Protein AF-A0A150LHR5-F1 (afdb_monomer)

Secondary structure (DSSP, 8-state):
---HHHHHHHHHHHHHHHHHHHHHHS-----TTT-------GGG---HHHHHHHHHHHHHHHHHHHHHHHHHHHHHHHHHHHHHHHHSTT--HHHHHHHHHHHHHHHTT--HHHHHHHHHHHHHHHHS-HHHHHHHHHHHGGGS-HHHHHHHHHHHSS--SHHHHHHHHHHHHHHHHHHHHHHHHHTHHHHHHHHHHHHHHHHHHHHHH--

Sequence (211 aa):
MVPAEYVFAAIPLNCLNALLLASILNPVEVSKEEDIVYVPPKEEKKDFFSTISNSMLVGINMVIVILAMVIGYVAITSCLNGILGFFVHGLTIQKIFGIIFSPFAFLLGLGTHDAMYVASLMGIKISTNEFVAMMDLKNHLKDMSPHTIAVTVTFLTSFANFSTVGMIYGTYNSIFGENSSSIIGKNVWKLLVSGMAVSLLSAMIVGLFVW

Structure (mmCIF, N/CA/C/O backbone):
data_AF-A0A150LHR5-F1
#
_entry.id   AF-A0A150LHR5-F1
#
loop_
_atom_site.group_PDB
_atom_site.id
_atom_site.type_symbol
_atom_site.label_atom_id
_atom_site.label_alt_id
_atom_site.label_comp_id
_atom_site.label_asym_id
_atom_site.label_entity_id
_atom_site.label_seq_id
_atom_site.pdbx_PDB_ins_code
_atom_site.Cartn_x
_atom_site.Cartn_y
_atom_site.Cartn_z
_atom_site.occupancy
_atom_site.B_iso_or_equiv
_atom_site.auth_seq_id
_atom_site.auth_comp_id
_atom_site.auth_asym_id
_atom_site.auth_atom_id
_atom_site.pdbx_PDB_model_num
ATOM 1 N N . MET A 1 1 ? 0.419 14.345 -14.058 1.00 73.38 1 MET A N 1
ATOM 2 C CA . MET A 1 1 ? -0.081 13.837 -12.761 1.00 73.38 1 MET A CA 1
ATOM 3 C C . MET A 1 1 ? -0.580 12.426 -13.014 1.00 73.38 1 MET A C 1
ATOM 5 O O . MET A 1 1 ? -0.846 12.136 -14.175 1.00 73.38 1 MET A O 1
ATOM 9 N N . VAL A 1 2 ? -0.646 11.556 -12.004 1.00 89.19 2 VAL A N 1
ATOM 10 C CA . VAL A 1 2 ? -1.319 10.259 -12.195 1.00 89.19 2 VAL A CA 1
ATOM 11 C C . VAL A 1 2 ? -2.811 10.500 -12.485 1.00 89.19 2 VAL A C 1
ATOM 13 O O . VAL A 1 2 ? -3.342 11.492 -11.973 1.00 89.19 2 VAL A O 1
ATOM 16 N N . PRO A 1 3 ? -3.468 9.676 -13.320 1.00 92.81 3 PRO A N 1
ATOM 17 C CA . PRO A 1 3 ? -4.896 9.817 -13.608 1.00 92.81 3 PRO A CA 1
ATOM 18 C C . PRO A 1 3 ? -5.727 9.768 -12.324 1.00 92.81 3 PRO A C 1
ATOM 20 O O . PRO A 1 3 ? -5.598 8.838 -11.523 1.00 92.81 3 PRO A O 1
ATOM 23 N N . ALA A 1 4 ? -6.546 10.795 -12.104 1.00 94.31 4 ALA A N 1
ATOM 24 C CA . ALA A 1 4 ? -7.304 10.947 -10.866 1.00 94.31 4 ALA A CA 1
ATOM 25 C C . ALA A 1 4 ? -8.447 9.929 -10.773 1.00 94.31 4 ALA A C 1
ATOM 27 O O . ALA A 1 4 ? -8.834 9.533 -9.679 1.00 94.31 4 ALA A O 1
ATOM 28 N N . GLU A 1 5 ? -8.958 9.468 -11.909 1.00 94.88 5 GLU A N 1
ATOM 29 C CA . GLU A 1 5 ? -10.081 8.540 -12.019 1.00 94.88 5 GLU A CA 1
ATOM 30 C C . GLU A 1 5 ? -9.769 7.222 -11.298 1.00 94.88 5 GLU A C 1
ATOM 32 O O . GLU A 1 5 ? -10.586 6.727 -10.524 1.00 94.88 5 GLU A O 1
ATOM 37 N N . TYR A 1 6 ? -8.549 6.701 -11.465 1.00 95.88 6 TYR A N 1
ATOM 38 C CA . TYR A 1 6 ? -8.100 5.478 -10.792 1.00 95.88 6 TYR A CA 1
ATOM 39 C C . TYR A 1 6 ? -7.846 5.680 -9.298 1.00 95.88 6 TYR A C 1
ATOM 41 O O . TYR A 1 6 ? -8.055 4.753 -8.516 1.00 95.88 6 TYR A O 1
ATOM 49 N N . VAL A 1 7 ? -7.447 6.889 -8.888 1.00 95.00 7 VAL A N 1
ATOM 50 C CA . VAL A 1 7 ? -7.326 7.258 -7.470 1.00 95.00 7 VAL A CA 1
ATOM 51 C C . VAL A 1 7 ? -8.712 7.279 -6.823 1.00 95.00 7 VAL A C 1
ATOM 53 O O . VAL A 1 7 ? -8.920 6.658 -5.783 1.00 95.00 7 VAL A O 1
ATOM 56 N N . PHE A 1 8 ? -9.684 7.933 -7.463 1.00 95.44 8 PHE A N 1
ATOM 57 C CA . PHE A 1 8 ? -11.064 7.997 -6.980 1.00 95.44 8 PHE A CA 1
ATOM 58 C C . PHE A 1 8 ? -11.739 6.626 -6.947 1.00 95.44 8 PHE A C 1
ATOM 60 O O . PHE A 1 8 ? -12.455 6.341 -5.990 1.00 95.44 8 PHE A O 1
ATOM 67 N N . ALA A 1 9 ? -11.484 5.764 -7.933 1.00 95.31 9 ALA A N 1
ATOM 68 C CA . ALA A 1 9 ? -11.984 4.392 -7.937 1.00 95.31 9 ALA A CA 1
ATOM 69 C C . ALA A 1 9 ? -11.366 3.543 -6.811 1.00 95.31 9 ALA A C 1
ATOM 71 O O . ALA A 1 9 ? -12.061 2.746 -6.181 1.00 95.31 9 ALA A O 1
ATOM 72 N N . ALA A 1 10 ? -10.075 3.732 -6.518 1.00 95.69 10 ALA A N 1
ATOM 73 C CA . ALA A 1 10 ? -9.370 2.961 -5.498 1.00 95.69 10 ALA A CA 1
ATOM 74 C C . ALA A 1 10 ? -9.885 3.222 -4.074 1.00 95.69 10 ALA A C 1
ATOM 76 O O . ALA A 1 10 ? -9.892 2.302 -3.263 1.00 95.69 10 ALA A O 1
ATOM 77 N N . ILE A 1 11 ? -10.327 4.443 -3.752 1.00 94.31 11 ILE A N 1
ATOM 78 C CA . ILE A 1 11 ? -10.754 4.819 -2.391 1.00 94.31 11 ILE A CA 1
ATOM 79 C C . ILE A 1 11 ? -11.881 3.916 -1.848 1.00 94.31 11 ILE A C 1
ATOM 81 O O . ILE A 1 11 ? -11.655 3.254 -0.832 1.00 94.31 11 ILE A O 1
ATOM 85 N N . PRO A 1 12 ? -13.073 3.834 -2.477 1.00 95.81 12 PRO A N 1
ATOM 86 C CA . PRO A 1 12 ? -14.146 2.977 -1.976 1.00 95.81 12 PRO A CA 1
ATOM 87 C C . PRO A 1 12 ? -13.774 1.491 -2.040 1.00 95.81 12 PRO A C 1
ATOM 89 O O . PRO A 1 12 ? -14.122 0.742 -1.128 1.00 95.81 12 PRO A O 1
ATOM 92 N N . LEU A 1 13 ? -13.022 1.069 -3.067 1.00 96.62 13 LEU A N 1
ATOM 93 C CA . LEU A 1 13 ? -12.541 -0.309 -3.186 1.00 96.62 13 LEU A CA 1
ATOM 94 C C . LEU A 1 13 ? -11.639 -0.689 -2.016 1.00 96.62 13 LEU A C 1
ATOM 96 O O . LEU A 1 13 ? -11.839 -1.738 -1.418 1.00 96.62 13 LEU A O 1
ATOM 100 N N . ASN A 1 14 ? -10.702 0.174 -1.628 1.00 96.31 14 ASN A N 1
ATOM 101 C CA . ASN A 1 14 ? -9.827 -0.073 -0.490 1.00 96.31 14 ASN A CA 1
ATOM 102 C C . ASN A 1 14 ? -10.607 -0.208 0.816 1.00 96.31 14 ASN A C 1
ATOM 104 O O . ASN A 1 14 ? -10.276 -1.085 1.605 1.00 96.31 14 ASN A O 1
ATOM 108 N N . CYS A 1 15 ? -11.638 0.611 1.045 1.00 94.81 15 CYS A N 1
ATOM 109 C CA . CYS A 1 15 ? -12.479 0.492 2.239 1.00 94.81 15 CYS A CA 1
ATOM 110 C C . CYS A 1 15 ? -13.194 -0.866 2.292 1.00 94.81 15 CYS A C 1
ATOM 112 O O . CYS A 1 15 ? -13.131 -1.559 3.306 1.00 94.81 15 CYS A O 1
ATOM 114 N N . LEU A 1 16 ? -13.833 -1.271 1.190 1.00 96.12 16 LEU A N 1
ATOM 115 C CA . LEU A 1 16 ? -14.546 -2.551 1.102 1.00 96.12 16 LEU A CA 1
ATOM 116 C C . LEU A 1 16 ? -13.588 -3.745 1.208 1.00 96.12 16 LEU A C 1
ATOM 118 O O . LEU A 1 16 ? -13.826 -4.678 1.972 1.00 96.12 16 LEU A O 1
ATOM 122 N N . ASN A 1 17 ? -12.472 -3.691 0.485 1.00 96.50 17 ASN A N 1
ATOM 123 C CA . ASN A 1 17 ? -11.464 -4.745 0.460 1.00 96.50 17 ASN A CA 1
ATOM 124 C C . ASN A 1 17 ? -10.721 -4.861 1.795 1.00 96.50 17 ASN A C 1
ATOM 126 O O . ASN A 1 17 ? -10.345 -5.967 2.177 1.00 96.50 17 ASN A O 1
ATOM 130 N N . ALA A 1 18 ? -10.533 -3.756 2.525 1.00 95.06 18 ALA A N 1
ATOM 131 C CA . ALA A 1 18 ? -9.976 -3.783 3.874 1.00 95.06 18 ALA A CA 1
ATOM 132 C C . ALA A 1 18 ? -10.886 -4.539 4.840 1.00 95.06 18 ALA A C 1
ATOM 134 O O . ALA A 1 18 ? -10.387 -5.375 5.586 1.00 95.06 18 ALA A O 1
ATOM 135 N N . LEU A 1 19 ? -12.202 -4.308 4.787 1.00 93.12 19 LEU A N 1
ATOM 136 C CA . LEU A 1 19 ? -13.164 -5.071 5.585 1.00 93.12 19 LEU A CA 1
ATOM 137 C C . LEU A 1 19 ? -13.146 -6.550 5.194 1.00 93.12 19 LEU A C 1
ATOM 139 O O . LEU A 1 19 ? -12.999 -7.405 6.059 1.00 93.12 19 LEU A O 1
ATOM 143 N N . LEU A 1 20 ? -13.204 -6.850 3.895 1.00 94.44 20 LEU A N 1
ATOM 144 C CA . LEU A 1 20 ? -13.196 -8.225 3.399 1.00 94.44 20 LEU A CA 1
ATOM 145 C C . LEU A 1 20 ? -11.931 -8.983 3.826 1.00 94.44 20 LEU A C 1
ATOM 147 O O . LEU A 1 20 ? -12.027 -10.082 4.368 1.00 94.44 20 LEU A O 1
ATOM 151 N N . LEU A 1 21 ? -10.745 -8.397 3.644 1.00 94.50 21 LEU A N 1
ATOM 152 C CA . LEU A 1 21 ? -9.504 -9.048 4.061 1.00 94.50 21 LEU A CA 1
ATOM 153 C C . LEU A 1 21 ? -9.330 -9.092 5.574 1.00 94.50 21 LEU A C 1
ATOM 155 O O . LEU A 1 21 ? -8.814 -10.089 6.071 1.00 94.50 21 LEU A O 1
ATOM 159 N N . ALA A 1 22 ? -9.763 -8.073 6.316 1.00 91.94 22 ALA A N 1
ATOM 160 C CA . ALA A 1 22 ? -9.750 -8.128 7.774 1.00 91.94 22 ALA A CA 1
ATOM 161 C C . ALA A 1 22 ? -10.638 -9.272 8.282 1.00 91.94 22 ALA A C 1
ATOM 163 O O . ALA A 1 22 ? -10.179 -10.062 9.101 1.00 91.94 22 ALA A O 1
ATOM 164 N N . SER A 1 23 ? -11.847 -9.429 7.734 1.00 91.12 23 SER A N 1
ATOM 165 C CA . SER A 1 23 ? -12.762 -10.522 8.079 1.00 91.12 23 SER A CA 1
ATOM 166 C C . SER A 1 23 ? -12.236 -11.901 7.679 1.00 91.12 23 SER A C 1
ATOM 168 O O . SER A 1 23 ? -12.501 -12.864 8.387 1.00 91.12 23 SER A O 1
ATOM 170 N N . ILE A 1 24 ? -11.482 -12.020 6.581 1.00 92.19 24 ILE A N 1
ATOM 171 C CA . ILE A 1 24 ? -10.856 -13.291 6.175 1.00 92.19 24 ILE A CA 1
ATOM 172 C C . ILE A 1 24 ? -9.658 -13.632 7.070 1.00 92.19 24 ILE A C 1
ATOM 174 O O . ILE A 1 24 ? -9.495 -14.779 7.479 1.00 92.19 24 ILE A O 1
ATOM 178 N N . LEU A 1 25 ? -8.796 -12.653 7.355 1.00 90.88 25 LEU A N 1
ATOM 179 C CA . LEU A 1 25 ? -7.542 -12.869 8.086 1.00 90.88 25 LEU A CA 1
ATOM 180 C C . LEU A 1 25 ? -7.739 -12.956 9.601 1.00 90.88 25 LEU A C 1
ATOM 182 O O . LEU A 1 25 ? -6.959 -13.620 10.283 1.00 90.88 25 LEU A O 1
ATOM 186 N N . ASN A 1 26 ? -8.738 -12.253 10.127 1.00 88.31 26 ASN A N 1
ATOM 187 C CA . ASN A 1 26 ? -9.090 -12.234 11.538 1.00 88.31 26 ASN A CA 1
ATOM 188 C C . ASN A 1 26 ? -10.610 -12.054 11.689 1.00 88.31 26 ASN A C 1
ATOM 190 O O . ASN A 1 26 ? -11.065 -10.943 11.984 1.00 88.31 26 ASN A O 1
ATOM 194 N N . PRO A 1 27 ? -11.392 -13.127 11.471 1.00 88.38 27 PRO A N 1
ATOM 195 C CA . PRO A 1 27 ? -12.836 -13.093 11.646 1.00 88.38 27 PRO A CA 1
ATOM 196 C C . PRO A 1 27 ? -13.190 -12.584 13.042 1.00 88.38 27 PRO A C 1
ATOM 198 O O . PRO A 1 27 ? -12.623 -13.039 14.036 1.00 88.38 2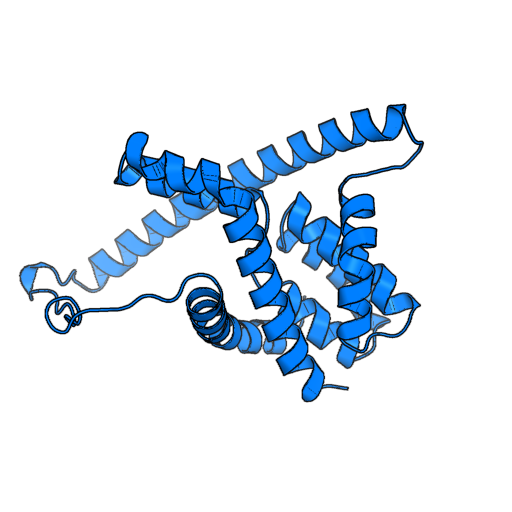7 PRO A O 1
ATOM 201 N N . VAL A 1 28 ? -14.113 -11.629 13.107 1.00 83.31 28 VAL A N 1
ATOM 202 C CA . VAL A 1 28 ? -14.627 -11.100 14.370 1.00 83.31 28 VAL A CA 1
ATOM 203 C C . VAL A 1 28 ? -16.032 -11.650 14.555 1.00 83.31 28 VAL A C 1
ATOM 205 O O . VAL A 1 28 ? -16.886 -11.462 13.690 1.00 83.31 28 VAL A O 1
ATOM 208 N N . GLU A 1 29 ? -16.267 -12.328 15.672 1.00 84.69 29 GLU A N 1
ATOM 209 C CA . GLU A 1 29 ? -17.617 -12.628 16.137 1.00 84.69 29 GLU A CA 1
ATOM 210 C C . GLU A 1 29 ? -18.052 -11.490 17.052 1.00 84.69 29 GLU A C 1
ATOM 212 O O . GLU A 1 29 ? -17.448 -11.270 18.099 1.00 84.69 29 GLU A O 1
ATOM 217 N N . VAL A 1 30 ? -19.065 -10.739 16.625 1.00 83.56 30 VAL A N 1
ATOM 218 C CA . VAL A 1 30 ? -19.649 -9.652 17.415 1.00 83.56 30 VAL A CA 1
ATOM 219 C C . VAL A 1 30 ? -20.902 -10.201 18.086 1.00 83.56 30 VAL A C 1
ATOM 221 O O . VAL A 1 30 ? -21.801 -10.711 17.410 1.00 83.56 30 VAL A O 1
ATOM 224 N N . SER A 1 31 ? -20.950 -10.150 19.417 1.00 89.12 31 SER A N 1
ATOM 225 C CA . SER A 1 31 ? -22.145 -10.546 20.166 1.00 89.12 31 SER A CA 1
ATOM 226 C C . SER A 1 31 ? -23.279 -9.538 19.947 1.00 89.12 31 SER A C 1
ATOM 228 O O . SER A 1 31 ? -23.049 -8.398 19.543 1.00 89.12 31 SER A O 1
ATOM 230 N N . LYS A 1 32 ? -24.528 -9.922 20.238 1.00 85.56 32 LYS A N 1
ATOM 231 C CA . LYS A 1 32 ? -25.665 -8.987 20.112 1.00 85.56 32 LYS A CA 1
ATOM 232 C C . LYS A 1 32 ? -25.527 -7.789 21.049 1.00 85.56 32 LYS A C 1
ATOM 234 O O . LYS A 1 32 ? -26.075 -6.729 20.774 1.00 85.56 32 LYS A O 1
ATOM 239 N N . GLU A 1 33 ? -24.831 -7.979 22.162 1.00 86.88 33 GLU A N 1
ATOM 240 C CA . GLU A 1 33 ? -24.562 -6.954 23.161 1.00 86.88 33 GLU A CA 1
ATOM 241 C C . GLU A 1 33 ? -23.474 -5.970 22.700 1.00 86.88 33 GLU A C 1
ATOM 243 O O . GLU A 1 33 ? -23.491 -4.812 23.115 1.00 86.88 33 GLU A O 1
ATOM 248 N N . GLU A 1 34 ? -22.551 -6.411 21.840 1.00 85.12 34 GLU A N 1
ATOM 249 C CA . GLU A 1 34 ? -21.471 -5.595 21.266 1.00 85.12 34 GLU A CA 1
ATOM 250 C C . GLU A 1 34 ? -21.843 -4.944 19.922 1.00 85.12 34 GLU A C 1
ATOM 252 O O . GLU A 1 34 ? -21.170 -4.005 19.495 1.00 85.12 34 GLU A O 1
ATOM 257 N N . ASP A 1 35 ? -22.926 -5.385 19.271 1.00 84.69 35 ASP A N 1
ATOM 258 C CA . ASP A 1 35 ? -23.465 -4.792 18.038 1.00 84.69 35 ASP A CA 1
ATOM 259 C C . ASP A 1 35 ? -24.241 -3.492 18.328 1.00 84.69 35 ASP A C 1
ATOM 261 O O . ASP A 1 35 ? -25.461 -3.383 18.178 1.00 84.69 35 ASP A O 1
ATOM 265 N N . ILE A 1 36 ? -23.511 -2.492 18.825 1.00 86.00 36 ILE A N 1
ATOM 266 C CA . ILE A 1 36 ? -24.038 -1.180 19.198 1.00 86.00 36 ILE A CA 1
ATOM 267 C C . ILE A 1 36 ? -23.691 -0.121 18.149 1.00 86.00 36 ILE A C 1
ATOM 269 O O . ILE A 1 36 ? -22.530 0.177 17.869 1.00 86.00 36 ILE A O 1
ATOM 273 N N . VAL A 1 37 ? -24.716 0.545 17.613 1.00 85.25 37 VAL A N 1
ATOM 274 C CA . VAL A 1 37 ? -24.525 1.753 16.800 1.00 85.25 37 VAL A CA 1
ATOM 275 C C . VAL A 1 37 ? -24.353 2.943 17.740 1.00 85.25 37 VAL A C 1
ATOM 277 O O . VAL A 1 37 ? -25.321 3.423 18.331 1.00 85.25 37 VAL A O 1
ATOM 280 N N . TYR A 1 38 ? -23.118 3.431 17.886 1.00 84.19 38 TYR A N 1
ATOM 281 C CA . TYR A 1 38 ? -22.847 4.624 18.687 1.00 84.19 38 TYR A CA 1
ATOM 282 C C . TYR A 1 38 ? -23.522 5.856 18.074 1.00 84.19 38 TYR A C 1
ATOM 284 O O . TYR A 1 38 ? -23.216 6.256 16.948 1.00 84.19 38 TYR A O 1
ATOM 292 N N . VAL A 1 39 ? -24.422 6.484 18.832 1.00 85.44 39 VAL A N 1
ATOM 293 C CA . VAL A 1 39 ? -25.045 7.758 18.464 1.00 85.44 39 VAL A CA 1
ATOM 294 C C . VAL A 1 39 ? -24.535 8.829 19.428 1.00 85.44 39 VAL A C 1
ATOM 296 O O . VAL A 1 39 ? -24.931 8.815 20.594 1.00 85.44 39 VAL A O 1
ATOM 299 N N . PRO A 1 40 ? -23.678 9.762 18.972 1.00 81.19 40 PRO A N 1
ATOM 300 C CA . PRO A 1 40 ? -23.138 10.793 19.847 1.00 81.19 40 PRO A CA 1
ATOM 301 C C . PRO A 1 40 ? -24.260 11.707 20.379 1.00 81.19 40 PRO A C 1
ATOM 303 O O . PRO A 1 40 ? -25.109 12.152 19.585 1.00 81.19 40 PRO A O 1
ATOM 306 N N . PRO A 1 41 ? -24.263 12.028 21.689 1.00 87.06 41 PRO A N 1
ATOM 307 C CA . PRO A 1 41 ? -25.152 13.025 22.283 1.00 87.06 41 PRO A CA 1
ATOM 308 C C . PRO A 1 41 ? -25.040 14.386 21.582 1.00 87.06 41 PRO A C 1
ATOM 310 O O . PRO A 1 41 ? -24.035 14.694 20.935 1.00 87.06 41 PRO A O 1
ATOM 313 N N . LYS A 1 42 ? -26.062 15.245 21.704 1.00 80.81 42 LYS A N 1
ATOM 314 C CA . LYS A 1 42 ? -26.030 16.583 21.076 1.00 80.81 42 LYS A CA 1
ATOM 315 C C . LYS A 1 42 ? -24.884 17.440 21.615 1.00 80.81 42 LYS A C 1
ATOM 317 O O . LYS A 1 42 ? -24.368 18.272 20.882 1.00 80.81 42 LYS A O 1
ATOM 322 N N . GLU A 1 43 ? -24.488 17.210 22.856 1.00 80.44 43 GLU A N 1
ATOM 323 C CA . GLU A 1 43 ? -23.429 17.911 23.576 1.00 80.44 43 GLU A CA 1
ATOM 324 C C . GLU A 1 43 ? -22.034 17.575 23.023 1.00 80.44 43 GLU A C 1
ATOM 326 O O . GLU A 1 43 ? -21.133 18.407 23.087 1.00 80.44 43 GLU A O 1
ATOM 331 N N . GLU A 1 44 ? -21.858 16.391 22.423 1.00 80.50 44 GLU A N 1
ATOM 332 C CA . GLU A 1 44 ? -20.624 16.004 21.723 1.00 80.50 44 GLU A CA 1
ATOM 333 C C . GLU A 1 44 ? -20.563 16.530 20.283 1.00 80.50 44 GLU A C 1
ATOM 335 O O . GLU A 1 44 ? -19.494 16.537 19.662 1.00 80.50 44 GLU A O 1
ATOM 340 N N . LYS A 1 45 ? -21.694 16.989 19.728 1.00 76.19 45 LYS A N 1
ATOM 341 C CA . LYS A 1 45 ? -21.728 17.558 18.379 1.00 76.19 45 LYS A CA 1
ATOM 342 C C . LYS A 1 45 ? -21.061 18.925 18.394 1.00 76.19 45 LYS A C 1
ATOM 344 O O . LYS A 1 45 ? -21.649 19.931 18.781 1.00 76.19 45 LYS A O 1
ATOM 349 N N . LYS A 1 46 ? -19.820 18.948 17.919 1.00 79.50 46 LYS A N 1
ATOM 350 C CA . LYS A 1 46 ? -19.078 20.178 17.653 1.00 79.50 46 LYS A CA 1
ATOM 351 C C . LYS A 1 46 ? -19.811 21.021 16.609 1.00 79.50 46 LYS A C 1
ATOM 353 O O . LYS A 1 46 ? -20.347 20.490 15.635 1.00 79.50 46 LYS A O 1
ATOM 358 N N . ASP A 1 47 ? -19.833 22.336 16.806 1.00 89.00 47 ASP A N 1
ATOM 359 C CA . ASP A 1 47 ? -20.361 23.267 15.811 1.00 89.00 47 ASP A CA 1
ATOM 360 C C . ASP A 1 47 ? -19.529 23.233 14.511 1.00 89.00 47 ASP A C 1
ATOM 362 O O . ASP A 1 47 ? -18.403 22.725 14.460 1.00 89.00 47 ASP A O 1
ATOM 366 N N . PHE A 1 48 ? -20.101 23.762 13.427 1.00 89.19 48 PHE A N 1
ATOM 367 C CA . PHE A 1 48 ? -19.487 23.733 12.095 1.00 89.19 48 PHE A CA 1
ATOM 368 C C . PHE A 1 48 ? -18.096 24.385 12.071 1.00 89.19 48 PHE A C 1
ATOM 370 O O . PHE A 1 48 ? -17.159 23.829 11.492 1.00 89.19 48 PHE A O 1
ATOM 377 N N . PHE A 1 49 ? -17.935 25.533 12.735 1.00 90.56 49 PHE A N 1
ATOM 378 C CA . PHE A 1 49 ? -16.674 26.270 12.733 1.00 90.56 49 PHE A CA 1
ATOM 379 C C . PHE A 1 49 ? -15.619 25.596 13.605 1.00 90.56 49 PHE A C 1
ATOM 381 O O . PHE A 1 49 ? -14.466 25.491 13.179 1.00 90.56 49 PHE A O 1
ATOM 388 N N . SER A 1 50 ? -15.989 25.086 14.783 1.00 88.62 50 SER A N 1
ATOM 389 C CA . SER A 1 50 ? -15.046 24.324 15.606 1.00 88.62 50 SER A CA 1
ATOM 390 C C . SER A 1 50 ? -14.637 23.016 14.938 1.00 88.62 50 SER A C 1
ATOM 392 O O . SER A 1 50 ? -13.478 22.620 15.054 1.00 88.62 50 SER A O 1
ATOM 394 N N . THR A 1 51 ? -15.528 22.369 14.184 1.00 89.25 51 THR A N 1
ATOM 395 C CA . THR A 1 51 ? -15.185 21.191 13.377 1.00 89.25 51 THR A CA 1
ATOM 396 C C . THR A 1 51 ? -14.141 21.536 12.322 1.00 89.25 51 THR A C 1
ATOM 398 O O . THR A 1 51 ? -13.078 20.921 12.313 1.00 89.25 51 THR A O 1
ATOM 401 N N . ILE A 1 52 ? -14.382 22.562 11.497 1.00 91.75 52 ILE A N 1
ATOM 402 C CA . ILE A 1 52 ? -13.427 22.976 10.456 1.00 91.75 52 ILE A CA 1
ATOM 403 C C . ILE A 1 52 ? -12.086 23.396 11.063 1.00 91.75 52 ILE A C 1
ATOM 405 O O . ILE A 1 52 ? -11.038 22.954 10.595 1.00 91.75 52 ILE A O 1
ATOM 409 N N . SER A 1 53 ? -12.103 24.204 12.127 1.00 91.19 53 SER A N 1
ATOM 410 C CA . SER A 1 53 ? -10.884 24.659 12.808 1.00 91.19 53 SER A CA 1
ATOM 411 C C . SER A 1 53 ? -10.067 23.487 13.357 1.00 91.19 53 SER A C 1
ATOM 413 O O . SER A 1 53 ? -8.873 23.371 13.078 1.00 91.19 53 SER A O 1
ATOM 415 N N . ASN A 1 54 ? -10.722 22.546 14.046 1.00 87.62 54 ASN A N 1
ATOM 416 C CA . ASN A 1 54 ? -10.064 21.340 14.544 1.00 87.62 54 ASN A CA 1
ATOM 417 C C . ASN A 1 54 ? -9.519 20.473 13.400 1.00 87.62 54 ASN A C 1
ATOM 419 O O . ASN A 1 54 ? -8.394 19.991 13.496 1.00 87.62 54 ASN A O 1
ATOM 423 N N . SER A 1 55 ? -10.265 20.301 12.304 1.00 85.38 55 SER A N 1
ATOM 424 C CA . SER A 1 55 ? -9.799 19.551 11.131 1.00 85.38 55 SER A CA 1
ATOM 425 C C . SER A 1 55 ? -8.572 20.191 10.476 1.00 85.38 55 SER A C 1
ATOM 427 O O . SER A 1 55 ? -7.660 19.467 10.082 1.00 85.38 55 SER A O 1
ATOM 429 N N . MET A 1 56 ? -8.496 21.525 10.404 1.00 90.06 56 MET A N 1
ATOM 430 C CA . MET A 1 56 ? -7.305 22.228 9.905 1.00 90.06 56 MET A CA 1
ATOM 431 C C . MET A 1 56 ? -6.087 21.996 10.810 1.00 90.06 56 MET A C 1
ATOM 433 O O . MET A 1 56 ? -5.001 21.705 10.308 1.00 90.06 56 MET A O 1
ATOM 437 N N . LEU A 1 57 ? -6.262 22.055 12.136 1.00 88.56 57 LEU A N 1
ATOM 438 C CA . LEU A 1 57 ? -5.190 21.769 13.101 1.00 88.56 57 LEU A CA 1
ATOM 439 C C . LEU A 1 57 ? -4.711 20.314 13.019 1.00 88.56 57 LEU A C 1
ATO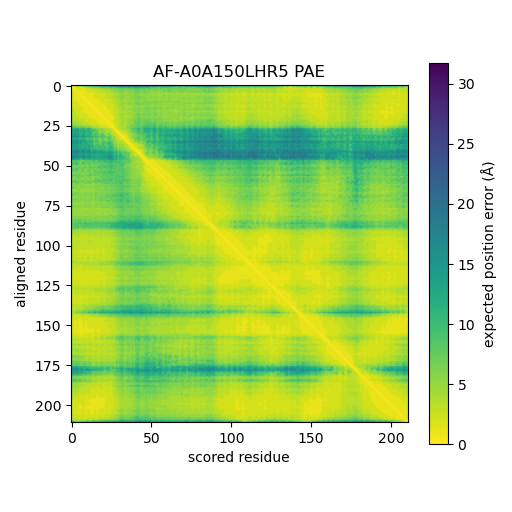M 441 O O . LEU A 1 57 ? -3.507 20.058 13.009 1.00 88.56 57 LEU A O 1
ATOM 445 N N . VAL A 1 58 ? -5.642 19.360 12.905 1.00 82.00 58 VAL A N 1
ATOM 446 C CA . VAL A 1 58 ? -5.318 17.946 12.663 1.00 82.00 58 VAL A CA 1
ATOM 447 C C . VAL A 1 58 ? -4.535 17.799 11.358 1.00 82.00 58 VAL A C 1
ATOM 449 O O . VAL A 1 58 ? -3.507 17.128 11.349 1.00 82.00 58 VAL A O 1
ATOM 452 N N . GLY A 1 59 ? -4.953 18.482 10.288 1.00 82.81 59 GLY A N 1
ATOM 453 C CA . GLY A 1 59 ? -4.257 18.477 9.002 1.00 82.81 59 GLY A CA 1
ATOM 454 C C . GLY A 1 59 ? -2.803 18.949 9.096 1.00 82.81 59 GLY A C 1
ATOM 455 O O . GLY A 1 59 ? -1.912 18.279 8.578 1.00 82.81 59 GLY A O 1
ATOM 456 N N . ILE A 1 60 ? -2.532 20.050 9.808 1.00 88.12 60 ILE A N 1
ATOM 457 C CA . ILE A 1 60 ? -1.158 20.546 10.020 1.00 88.12 60 ILE A CA 1
ATOM 458 C C . ILE A 1 60 ? -0.305 19.528 10.781 1.00 88.12 60 ILE A C 1
ATOM 460 O O . ILE A 1 60 ? 0.829 19.259 10.379 1.00 88.12 60 ILE A O 1
ATOM 464 N N . ASN A 1 61 ? -0.855 18.911 11.829 1.00 80.38 61 ASN A N 1
ATOM 465 C CA . ASN A 1 61 ? -0.146 17.870 12.570 1.00 80.38 61 ASN A CA 1
ATOM 466 C C . ASN A 1 61 ? 0.157 16.659 11.678 1.00 80.38 61 ASN A C 1
ATOM 468 O O . ASN A 1 61 ? 1.277 16.150 11.700 1.00 80.38 61 ASN A O 1
ATOM 472 N N . MET A 1 62 ? -0.799 16.236 10.844 1.00 76.38 62 MET A N 1
ATOM 473 C CA . MET A 1 62 ? -0.586 15.152 9.882 1.00 76.38 62 MET A CA 1
ATOM 474 C C . MET A 1 62 ? 0.542 15.476 8.899 1.00 76.38 62 MET A C 1
ATOM 476 O O . MET A 1 62 ? 1.394 14.622 8.673 1.00 76.38 62 MET A O 1
ATOM 480 N N . VAL A 1 63 ? 0.607 16.699 8.358 1.00 84.19 63 VAL A N 1
ATOM 481 C CA . VAL A 1 63 ? 1.685 17.111 7.438 1.00 84.19 63 VAL A CA 1
ATOM 482 C C . VAL A 1 63 ? 3.058 16.991 8.100 1.00 84.19 63 VAL A C 1
ATOM 484 O O . VAL A 1 63 ? 3.972 16.423 7.503 1.00 84.19 63 VAL A O 1
ATOM 487 N N . ILE A 1 64 ? 3.207 17.477 9.336 1.00 85.38 64 ILE A N 1
ATOM 488 C CA . ILE A 1 64 ? 4.478 17.407 10.077 1.00 85.38 64 ILE A CA 1
ATOM 489 C C . ILE A 1 64 ? 4.886 15.949 10.319 1.00 85.38 64 ILE A C 1
ATOM 491 O O . ILE A 1 64 ? 6.042 15.586 10.088 1.00 85.38 64 ILE A O 1
ATOM 495 N N . VAL A 1 65 ? 3.941 15.102 10.741 1.00 78.44 65 VAL A N 1
ATOM 496 C CA . VAL A 1 65 ? 4.194 13.674 10.985 1.00 78.44 65 VAL A CA 1
ATOM 497 C C . VAL A 1 65 ? 4.602 12.964 9.697 1.00 78.44 65 VAL A C 1
ATOM 499 O O . VAL A 1 65 ? 5.619 12.272 9.687 1.00 78.44 65 VAL A O 1
ATOM 502 N N . ILE A 1 66 ? 3.868 13.167 8.601 1.00 76.31 66 ILE A N 1
ATOM 503 C CA . ILE A 1 66 ? 4.177 12.555 7.302 1.00 76.31 66 ILE A CA 1
ATOM 504 C C . ILE A 1 66 ? 5.573 12.979 6.836 1.00 76.31 66 ILE A C 1
ATOM 506 O O . ILE A 1 66 ? 6.368 12.121 6.458 1.00 76.31 66 ILE A O 1
ATOM 510 N N . LEU A 1 67 ? 5.915 14.270 6.9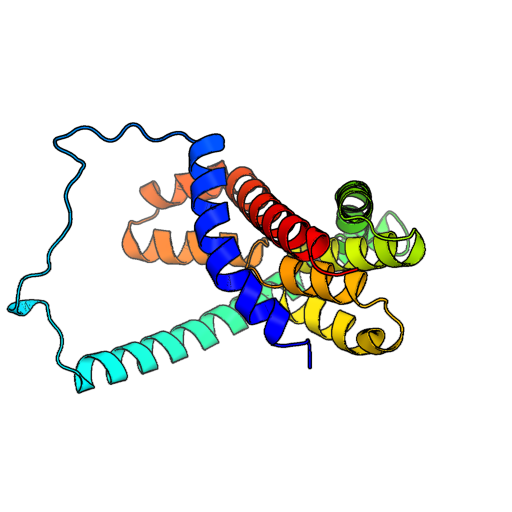18 1.00 83.44 67 LEU A N 1
ATOM 511 C CA . LEU A 1 67 ? 7.245 14.767 6.548 1.00 83.44 67 LEU A CA 1
ATOM 512 C C . LEU A 1 67 ? 8.356 14.091 7.360 1.00 83.44 67 LEU A C 1
ATOM 514 O O . LEU A 1 67 ? 9.319 13.588 6.779 1.00 83.44 67 LEU A O 1
ATOM 518 N N . ALA A 1 68 ? 8.213 14.035 8.686 1.00 84.56 68 ALA A N 1
ATOM 519 C CA . ALA A 1 68 ? 9.197 13.401 9.560 1.00 84.56 68 ALA A CA 1
ATOM 520 C C . ALA A 1 68 ? 9.371 11.905 9.242 1.00 84.56 68 ALA A C 1
ATOM 522 O O . ALA A 1 68 ? 10.500 11.419 9.143 1.00 84.56 68 ALA A O 1
ATOM 523 N N . MET A 1 69 ? 8.266 11.184 9.030 1.00 76.94 69 MET A N 1
ATOM 524 C CA . MET A 1 69 ? 8.287 9.754 8.712 1.00 76.94 69 MET A CA 1
ATOM 525 C C . MET A 1 69 ? 8.907 9.483 7.342 1.00 76.94 69 MET A C 1
ATOM 527 O O . MET A 1 69 ? 9.761 8.606 7.228 1.00 76.94 69 MET A O 1
ATOM 531 N N . VAL A 1 70 ? 8.554 10.255 6.310 1.00 75.06 70 VAL A N 1
ATOM 532 C CA . VAL A 1 70 ? 9.145 10.108 4.971 1.00 75.06 70 VAL A CA 1
ATOM 533 C C . VAL A 1 70 ? 10.657 10.325 5.022 1.00 75.06 70 VAL A C 1
ATOM 535 O O . VAL A 1 70 ? 11.399 9.495 4.499 1.00 75.06 70 VAL A O 1
ATOM 538 N N . ILE A 1 71 ? 11.129 11.379 5.698 1.00 84.56 71 ILE A N 1
ATOM 539 C CA . ILE A 1 71 ? 12.568 11.649 5.852 1.00 84.56 71 ILE A CA 1
ATOM 540 C C . ILE A 1 71 ? 13.262 10.490 6.582 1.00 84.56 71 ILE A C 1
ATOM 542 O O . ILE A 1 71 ? 14.266 9.967 6.093 1.00 84.56 71 ILE A O 1
ATOM 546 N N . GLY A 1 72 ? 12.718 10.054 7.722 1.00 86.38 72 GLY A N 1
ATOM 547 C CA . GLY A 1 72 ? 13.307 8.990 8.536 1.00 86.38 72 GLY A CA 1
ATOM 548 C C . GLY A 1 72 ? 13.398 7.652 7.799 1.00 86.38 72 GLY A C 1
ATOM 549 O O . GLY A 1 72 ? 14.467 7.043 7.746 1.00 86.38 72 GLY A O 1
ATOM 550 N N . TYR A 1 73 ? 12.309 7.207 7.170 1.00 78.75 73 TYR A N 1
ATOM 551 C CA . TYR A 1 73 ? 12.287 5.927 6.458 1.00 78.75 73 TYR A CA 1
ATOM 552 C C . TYR A 1 73 ? 13.131 5.940 5.182 1.00 78.75 73 TYR A C 1
ATOM 554 O O . TYR A 1 73 ? 13.776 4.933 4.881 1.00 78.75 73 TYR A O 1
ATOM 562 N N . VAL A 1 74 ? 13.201 7.062 4.456 1.00 80.50 74 VAL A N 1
ATOM 563 C CA . VAL A 1 74 ? 14.120 7.203 3.312 1.00 80.50 74 VAL A CA 1
ATOM 564 C C . VAL A 1 74 ? 15.577 7.123 3.773 1.00 80.50 74 VAL A C 1
ATOM 566 O O . VAL A 1 74 ? 16.378 6.440 3.128 1.00 80.50 74 VAL A O 1
ATOM 569 N N . ALA A 1 75 ? 15.927 7.745 4.903 1.00 89.56 75 ALA A N 1
ATOM 570 C CA . ALA A 1 75 ? 17.276 7.672 5.466 1.00 89.56 75 ALA A CA 1
ATOM 571 C C . ALA A 1 75 ? 17.643 6.243 5.907 1.00 89.56 75 ALA A C 1
ATOM 573 O O . ALA A 1 75 ? 18.699 5.737 5.525 1.00 89.56 75 ALA A O 1
A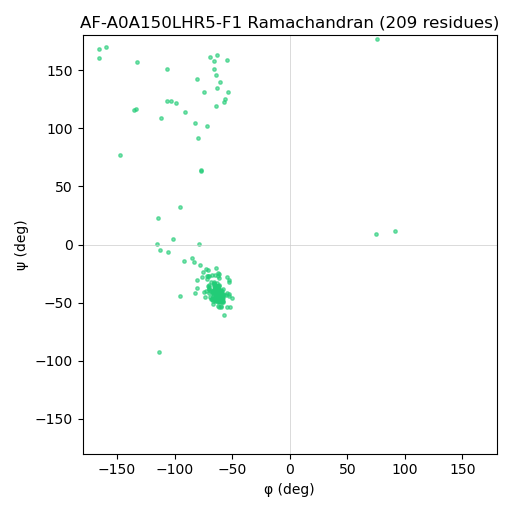TOM 574 N N . ILE A 1 76 ? 16.752 5.558 6.637 1.00 88.75 76 ILE A N 1
ATOM 575 C CA . ILE A 1 76 ? 16.946 4.157 7.058 1.00 88.75 76 ILE A CA 1
ATOM 576 C C . ILE A 1 76 ? 17.102 3.249 5.838 1.00 88.75 76 ILE A C 1
ATOM 578 O O . ILE A 1 76 ? 18.043 2.462 5.760 1.00 88.75 76 ILE A O 1
ATOM 582 N N . THR A 1 77 ? 16.218 3.397 4.853 1.00 85.56 77 THR A N 1
ATOM 583 C CA . THR A 1 77 ? 16.269 2.633 3.604 1.00 85.56 77 THR A CA 1
ATOM 584 C C . THR A 1 77 ? 17.578 2.862 2.851 1.00 85.56 77 THR A C 1
ATOM 586 O O . THR A 1 77 ? 18.173 1.914 2.343 1.00 85.56 77 THR A O 1
ATOM 589 N N . SER A 1 78 ? 18.069 4.102 2.811 1.00 89.12 78 SER A N 1
ATOM 590 C CA . SER A 1 78 ? 19.347 4.433 2.170 1.00 89.12 78 SER A CA 1
ATOM 591 C C . SER A 1 78 ? 20.536 3.812 2.907 1.00 89.12 78 SER A C 1
ATOM 593 O O . SER A 1 78 ? 21.439 3.282 2.265 1.00 89.12 78 SER A O 1
ATOM 595 N N . CYS A 1 79 ? 20.511 3.804 4.244 1.00 93.25 79 CYS A N 1
ATOM 596 C CA . CYS A 1 79 ? 21.514 3.121 5.062 1.00 93.25 79 CYS A CA 1
ATOM 597 C C . CYS A 1 79 ? 21.531 1.608 4.783 1.00 93.25 79 CYS A C 1
ATOM 599 O O . CYS A 1 79 ? 22.583 1.043 4.483 1.00 93.25 79 CYS A O 1
ATOM 601 N N . LEU A 1 80 ? 20.358 0.965 4.778 1.00 92.38 80 LEU A N 1
ATOM 602 C CA . LEU A 1 80 ? 20.220 -0.456 4.443 1.00 92.38 80 LEU A CA 1
ATOM 603 C C . LEU A 1 80 ? 20.721 -0.763 3.029 1.00 92.38 80 LEU A C 1
ATOM 605 O O . LEU A 1 80 ? 21.433 -1.743 2.834 1.00 92.38 80 LEU A O 1
ATOM 609 N N . ASN A 1 81 ? 20.411 0.090 2.053 1.00 93.38 81 ASN A N 1
ATOM 610 C CA . ASN A 1 81 ? 20.918 -0.048 0.690 1.00 93.38 81 ASN A CA 1
ATOM 611 C C . ASN A 1 81 ? 22.447 0.061 0.623 1.00 93.38 81 ASN A C 1
ATOM 613 O O . ASN A 1 81 ? 23.066 -0.685 -0.129 1.00 93.38 81 ASN A O 1
ATOM 617 N N . GLY A 1 82 ? 23.065 0.937 1.420 1.00 93.25 82 GLY A N 1
ATOM 618 C CA . GLY A 1 82 ? 24.524 1.019 1.537 1.00 93.25 82 GLY A CA 1
ATOM 619 C C . GLY A 1 82 ? 25.141 -0.272 2.082 1.00 93.25 82 GLY A C 1
ATOM 620 O O . GLY A 1 82 ? 26.121 -0.767 1.528 1.00 93.25 82 GLY A O 1
ATOM 621 N N . ILE A 1 83 ? 24.525 -0.860 3.113 1.00 94.06 83 ILE A N 1
ATOM 622 C CA . ILE A 1 83 ? 24.954 -2.144 3.690 1.00 94.06 83 ILE A CA 1
ATOM 623 C C . ILE A 1 83 ? 24.788 -3.277 2.670 1.00 94.06 83 ILE A C 1
ATOM 625 O O . ILE A 1 83 ? 25.723 -4.037 2.438 1.00 94.06 83 ILE A O 1
ATOM 629 N N . LEU A 1 84 ? 23.627 -3.390 2.023 1.00 93.88 84 LEU A N 1
ATOM 630 C CA . LEU A 1 84 ? 23.374 -4.414 1.002 1.00 93.88 84 LEU A CA 1
ATOM 631 C C . LEU A 1 84 ? 24.326 -4.274 -0.191 1.00 93.88 84 LEU A C 1
ATOM 633 O O . LEU A 1 84 ? 24.866 -5.273 -0.663 1.00 93.88 84 LEU A O 1
ATOM 637 N N . GLY A 1 85 ? 24.571 -3.037 -0.626 1.00 93.38 85 GLY A N 1
ATOM 638 C CA . GLY A 1 85 ? 25.485 -2.697 -1.711 1.00 93.38 85 GLY A CA 1
ATOM 639 C C . GLY A 1 85 ? 26.940 -3.086 -1.446 1.00 93.38 85 GLY A C 1
ATOM 640 O O . GLY A 1 85 ? 27.682 -3.314 -2.401 1.00 93.38 85 GLY A O 1
ATOM 641 N N . PHE A 1 86 ? 27.339 -3.199 -0.173 1.00 93.06 86 PHE A N 1
ATOM 642 C CA . PHE A 1 86 ? 28.654 -3.705 0.223 1.00 93.06 86 PHE A CA 1
ATOM 643 C C . PHE A 1 86 ? 28.798 -5.212 -0.036 1.00 93.06 86 PHE A C 1
ATOM 645 O O . PHE A 1 86 ? 29.855 -5.658 -0.473 1.00 93.06 86 PHE A O 1
ATOM 652 N N . PHE A 1 87 ? 27.741 -5.997 0.198 1.00 93.62 87 PHE A N 1
ATOM 653 C CA . PHE A 1 87 ? 27.756 -7.447 -0.035 1.00 93.62 87 PHE A CA 1
ATOM 654 C C . PHE A 1 87 ? 27.507 -7.813 -1.498 1.00 93.62 87 PHE A C 1
ATOM 656 O O . PHE A 1 87 ? 28.147 -8.716 -2.033 1.00 93.62 87 PHE A O 1
ATOM 663 N N . VAL A 1 88 ? 26.560 -7.131 -2.144 1.00 94.38 88 VAL A N 1
ATOM 664 C CA . VAL A 1 88 ? 26.181 -7.372 -3.538 1.00 94.38 88 VAL A CA 1
ATOM 665 C C . VAL A 1 88 ? 26.046 -6.031 -4.239 1.00 94.38 88 VAL A C 1
ATOM 667 O O . VAL A 1 88 ? 25.165 -5.230 -3.923 1.00 94.38 88 VAL A O 1
ATOM 670 N N . HIS A 1 89 ? 26.908 -5.796 -5.226 1.00 92.62 89 HIS A N 1
ATOM 671 C CA . HIS A 1 89 ? 26.955 -4.520 -5.923 1.00 92.62 89 HIS A CA 1
ATOM 672 C C . HIS A 1 89 ? 25.597 -4.164 -6.549 1.00 92.62 89 HIS A C 1
ATOM 674 O O . HIS A 1 89 ? 25.036 -4.915 -7.348 1.00 92.62 89 HIS A O 1
ATOM 680 N N . GLY A 1 90 ? 25.061 -3.000 -6.175 1.00 88.50 90 GLY A N 1
ATOM 681 C CA . GLY A 1 90 ? 23.794 -2.489 -6.695 1.00 88.50 90 GLY A CA 1
ATOM 682 C C . GLY A 1 90 ? 22.533 -3.172 -6.147 1.00 88.50 90 GLY A C 1
ATOM 683 O O . GLY A 1 90 ? 21.448 -2.904 -6.677 1.00 88.50 90 GLY A O 1
ATOM 684 N N . LEU A 1 91 ? 22.640 -4.027 -5.123 1.00 93.69 91 LEU A N 1
ATOM 685 C CA . LEU A 1 91 ? 21.487 -4.595 -4.425 1.00 93.69 91 LEU A CA 1
ATOM 686 C C . LEU A 1 91 ? 20.841 -3.547 -3.515 1.00 93.69 91 LEU A C 1
ATOM 688 O O . LEU A 1 91 ? 21.512 -2.885 -2.728 1.00 93.69 91 LEU A O 1
ATOM 692 N N . THR A 1 92 ? 19.522 -3.418 -3.611 1.00 94.62 92 THR A N 1
ATOM 693 C CA . THR A 1 92 ? 18.732 -2.522 -2.765 1.00 94.62 92 THR A CA 1
ATOM 694 C C . THR A 1 92 ? 17.514 -3.250 -2.224 1.00 94.62 92 THR A C 1
ATOM 696 O O . THR A 1 92 ? 17.036 -4.215 -2.827 1.00 94.62 92 THR A O 1
ATOM 699 N N . ILE A 1 93 ? 16.970 -2.770 -1.108 1.00 92.88 93 ILE A N 1
ATOM 700 C CA . ILE A 1 93 ? 15.761 -3.341 -0.514 1.00 92.88 93 ILE A CA 1
ATOM 701 C C . ILE A 1 93 ? 14.565 -3.241 -1.472 1.00 92.88 93 ILE A C 1
ATOM 703 O O . ILE A 1 93 ? 13.779 -4.179 -1.573 1.00 92.88 93 ILE A O 1
ATOM 707 N N . GLN A 1 94 ? 14.492 -2.168 -2.269 1.00 92.81 94 GLN A N 1
ATOM 708 C CA . GLN A 1 94 ? 13.464 -2.003 -3.296 1.00 92.81 94 GLN A CA 1
ATOM 709 C C . GLN A 1 94 ? 13.558 -3.093 -4.363 1.00 92.81 94 GLN A C 1
ATOM 711 O O . GLN A 1 94 ? 12.530 -3.626 -4.763 1.00 92.81 94 GLN A O 1
ATOM 716 N N . LYS A 1 95 ? 14.772 -3.461 -4.799 1.00 93.56 95 LYS A N 1
ATOM 717 C CA . LYS A 1 95 ? 14.975 -4.546 -5.773 1.00 93.56 95 LYS A CA 1
ATOM 718 C C . LYS A 1 95 ? 14.611 -5.908 -5.191 1.00 93.56 95 LYS A C 1
ATOM 720 O O . LYS A 1 95 ? 13.993 -6.706 -5.886 1.00 93.56 95 LYS A O 1
ATOM 725 N N . ILE A 1 96 ? 14.952 -6.159 -3.925 1.00 95.44 96 ILE A N 1
ATOM 726 C CA . ILE A 1 96 ? 14.578 -7.401 -3.230 1.00 95.44 96 ILE A CA 1
ATOM 727 C C . ILE A 1 96 ? 13.056 -7.532 -3.196 1.00 95.44 96 ILE A C 1
ATOM 729 O O . ILE A 1 96 ? 12.513 -8.534 -3.660 1.00 95.44 96 ILE A O 1
ATOM 733 N N . PHE A 1 97 ? 12.359 -6.502 -2.714 1.00 95.25 97 PHE A N 1
ATOM 734 C CA . PHE A 1 97 ? 10.901 -6.516 -2.710 1.00 95.25 97 PHE A CA 1
ATOM 735 C C . PHE A 1 97 ? 10.321 -6.539 -4.121 1.00 95.25 97 PHE A C 1
ATOM 737 O O . PHE A 1 97 ? 9.341 -7.236 -4.338 1.00 95.25 97 PHE A O 1
ATOM 744 N N . GLY A 1 98 ? 10.935 -5.871 -5.097 1.00 96.19 98 GLY A N 1
ATOM 745 C CA . GLY A 1 98 ? 10.500 -5.938 -6.490 1.00 96.19 98 GLY A CA 1
ATOM 746 C C . GLY A 1 98 ? 10.526 -7.360 -7.045 1.00 96.19 98 GLY A C 1
ATOM 747 O O . GLY A 1 98 ? 9.577 -7.784 -7.693 1.00 96.19 98 GLY A O 1
ATOM 748 N N . ILE A 1 99 ? 11.545 -8.153 -6.713 1.00 95.75 99 ILE A N 1
ATOM 749 C CA . ILE A 1 99 ? 11.582 -9.576 -7.077 1.00 95.75 99 ILE A CA 1
ATOM 750 C C . ILE A 1 99 ? 10.482 -10.351 -6.341 1.00 95.75 99 ILE A C 1
ATOM 752 O O . ILE A 1 99 ? 9.751 -11.106 -6.980 1.00 95.75 99 ILE A O 1
ATOM 756 N N . ILE A 1 100 ? 10.314 -10.135 -5.031 1.00 95.94 100 ILE A N 1
ATOM 757 C CA . ILE A 1 100 ? 9.271 -10.794 -4.220 1.00 95.94 100 ILE A CA 1
ATOM 758 C C . ILE A 1 100 ? 7.864 -10.483 -4.751 1.00 95.94 100 ILE A C 1
ATOM 760 O O . ILE A 1 100 ? 7.007 -11.363 -4.779 1.00 95.94 100 ILE A O 1
ATOM 764 N N . PHE A 1 101 ? 7.626 -9.245 -5.187 1.00 96.00 101 PHE A N 1
ATOM 765 C CA . PHE A 1 101 ? 6.336 -8.793 -5.700 1.00 96.00 101 PHE A CA 1
ATOM 766 C C . PHE A 1 101 ? 6.125 -9.090 -7.188 1.00 96.00 101 PHE A C 1
ATOM 768 O O . PHE A 1 101 ? 4.993 -9.005 -7.664 1.00 96.00 101 PHE A O 1
ATOM 775 N N . SER A 1 102 ? 7.169 -9.496 -7.918 1.00 96.88 102 SER A N 1
ATOM 776 C CA . SER A 1 102 ? 7.070 -9.786 -9.352 1.00 96.88 102 SER A CA 1
ATOM 777 C C . SER A 1 102 ? 5.981 -10.799 -9.715 1.00 96.88 102 SER A C 1
ATOM 779 O O . SER A 1 102 ? 5.223 -10.493 -10.637 1.00 96.88 102 SER A O 1
ATOM 781 N N . PRO A 1 103 ? 5.764 -11.917 -8.984 1.00 97.44 103 PRO A N 1
ATOM 782 C CA . PRO A 1 103 ? 4.692 -12.851 -9.325 1.00 97.44 103 PRO A CA 1
ATOM 783 C C . PRO A 1 103 ? 3.311 -12.195 -9.251 1.00 97.44 103 PRO A C 1
ATOM 785 O O . PRO A 1 103 ? 2.455 -12.465 -10.085 1.00 97.44 103 PRO A O 1
ATOM 788 N N . PHE A 1 104 ? 3.101 -11.285 -8.297 1.00 97.06 104 PHE A N 1
ATOM 789 C CA . PHE A 1 104 ? 1.834 -10.573 -8.154 1.00 97.06 104 PHE A CA 1
ATOM 790 C C . PHE A 1 104 ? 1.611 -9.583 -9.295 1.00 97.06 104 PHE A C 1
ATOM 792 O O . PHE A 1 104 ? 0.489 -9.467 -9.770 1.00 97.06 104 PHE A O 1
ATOM 799 N N . ALA A 1 105 ? 2.662 -8.923 -9.786 1.00 97.44 105 ALA A N 1
ATOM 800 C CA . ALA A 1 105 ? 2.557 -8.060 -10.960 1.00 97.44 105 ALA A CA 1
ATOM 801 C C . ALA A 1 105 ? 2.143 -8.847 -12.219 1.00 97.44 105 ALA A C 1
ATOM 803 O O . ALA A 1 105 ? 1.305 -8.376 -12.983 1.00 97.44 105 ALA A O 1
ATOM 804 N N . PHE A 1 106 ? 2.647 -10.073 -12.398 1.00 97.31 106 PHE A N 1
ATOM 805 C CA . PHE A 1 106 ? 2.185 -10.963 -13.471 1.00 97.31 106 PHE A CA 1
ATOM 806 C C . PHE A 1 106 ? 0.731 -11.410 -13.281 1.00 97.31 106 PHE A C 1
ATOM 808 O O . PHE A 1 106 ? -0.036 -11.424 -14.241 1.00 97.31 106 PHE A O 1
ATOM 815 N N . LEU A 1 107 ? 0.326 -11.737 -12.048 1.00 96.94 107 LEU A N 1
ATOM 816 C CA . LEU A 1 107 ? -1.058 -12.120 -11.735 1.00 96.94 107 LEU A CA 1
ATOM 817 C C . LEU A 1 107 ? -2.068 -10.991 -11.974 1.00 96.94 107 LEU A C 1
ATOM 819 O O . LEU A 1 107 ? -3.251 -11.267 -12.141 1.00 96.94 107 LEU A O 1
ATOM 823 N N . LEU A 1 108 ? -1.611 -9.738 -12.024 1.00 96.88 108 LEU A N 1
ATOM 824 C CA . LEU A 1 108 ? -2.443 -8.593 -12.384 1.00 96.88 108 LEU A CA 1
ATOM 825 C C . LEU A 1 108 ? -2.669 -8.449 -13.898 1.00 96.88 108 LEU A C 1
ATOM 827 O O . LEU A 1 108 ? -3.366 -7.524 -14.289 1.00 96.88 108 LEU A O 1
ATOM 831 N N . GLY A 1 109 ? -2.124 -9.340 -14.736 1.00 95.06 109 GLY A N 1
ATOM 832 C CA . GLY A 1 109 ? -2.348 -9.332 -16.189 1.00 95.06 109 GLY A CA 1
ATOM 833 C C . GLY A 1 109 ? -1.327 -8.523 -16.994 1.00 95.06 109 GLY A C 1
ATOM 834 O O . GLY A 1 109 ? -1.528 -8.288 -18.184 1.00 95.06 109 GLY A O 1
ATOM 835 N N . LEU A 1 110 ? -0.216 -8.113 -16.377 1.00 96.50 110 LEU A N 1
ATOM 836 C CA . LEU A 1 110 ? 0.789 -7.261 -17.012 1.00 96.50 110 LEU A CA 1
ATOM 837 C C . LEU A 1 110 ? 1.745 -8.053 -17.921 1.00 96.50 110 LEU A C 1
ATOM 839 O O . LEU A 1 110 ? 2.186 -9.155 -17.586 1.00 96.50 110 LEU A O 1
ATOM 843 N N . GLY A 1 111 ? 2.133 -7.455 -19.054 1.00 94.75 111 GLY A N 1
ATOM 844 C CA . GLY A 1 111 ? 3.196 -7.990 -19.914 1.00 94.75 111 GLY A CA 1
ATOM 845 C C . GLY A 1 111 ? 4.565 -7.953 -19.225 1.00 94.75 111 GLY A C 1
ATOM 846 O O . GLY A 1 111 ? 4.777 -7.160 -18.318 1.00 94.75 111 GLY A O 1
ATOM 847 N N . THR A 1 112 ? 5.530 -8.771 -19.658 1.00 94.69 112 THR A N 1
ATOM 848 C CA . THR A 1 112 ? 6.804 -8.981 -18.935 1.00 94.69 112 THR A CA 1
ATOM 849 C C . THR A 1 112 ? 7.568 -7.705 -18.580 1.00 94.69 112 THR A C 1
ATOM 851 O O . THR A 1 112 ? 8.044 -7.576 -17.454 1.00 94.69 112 THR A O 1
ATOM 854 N N . HIS A 1 113 ? 7.684 -6.755 -19.511 1.00 94.06 113 HIS A N 1
ATOM 855 C CA . HIS A 1 113 ? 8.369 -5.486 -19.246 1.00 94.06 113 HIS A CA 1
ATOM 856 C C . HIS A 1 113 ? 7.634 -4.649 -18.190 1.00 94.06 113 HIS A C 1
ATOM 858 O O . HIS A 1 113 ? 8.249 -4.218 -17.211 1.00 94.06 113 HIS A O 1
ATOM 864 N N . ASP A 1 114 ? 6.319 -4.498 -18.346 1.00 95.50 114 ASP A N 1
ATOM 865 C CA . ASP A 1 114 ? 5.473 -3.745 -17.422 1.00 95.50 114 ASP A CA 1
ATOM 866 C C . ASP A 1 114 ? 5.401 -4.421 -16.053 1.00 95.50 114 ASP A C 1
ATOM 868 O O . ASP A 1 114 ? 5.541 -3.752 -15.037 1.00 95.50 114 ASP A O 1
ATOM 872 N N . ALA A 1 115 ? 5.274 -5.747 -16.000 1.00 96.94 115 ALA A N 1
ATOM 873 C CA . ALA A 1 115 ? 5.225 -6.518 -14.764 1.00 96.94 115 ALA A CA 1
ATOM 874 C C . ALA A 1 115 ? 6.486 -6.304 -13.920 1.00 96.94 115 ALA A C 1
ATOM 876 O O . ALA A 1 115 ? 6.392 -6.042 -12.723 1.00 96.94 115 ALA A O 1
ATOM 877 N N . MET A 1 116 ? 7.670 -6.353 -14.537 1.00 96.38 116 MET A N 1
ATOM 878 C CA . MET A 1 116 ? 8.935 -6.136 -13.830 1.00 96.38 116 MET A CA 1
ATOM 879 C C . MET A 1 116 ? 9.070 -4.700 -13.316 1.00 96.38 116 MET A C 1
ATOM 881 O O . MET A 1 116 ? 9.516 -4.483 -12.187 1.00 96.38 116 MET A O 1
ATOM 885 N N . TYR A 1 117 ? 8.662 -3.716 -14.118 1.00 96.19 117 TYR A N 1
ATOM 886 C CA . TYR A 1 117 ? 8.678 -2.317 -13.701 1.00 96.19 117 TYR A CA 1
ATOM 887 C C . TYR A 1 117 ? 7.664 -2.039 -12.581 1.00 96.19 117 TYR A C 1
ATOM 889 O O . TYR A 1 117 ? 8.014 -1.468 -11.549 1.00 96.19 117 TYR A O 1
ATOM 897 N N . VAL A 1 118 ? 6.428 -2.513 -12.725 1.00 96.94 118 VAL A N 1
ATOM 898 C CA . VAL A 1 118 ? 5.382 -2.372 -11.709 1.00 96.94 118 VAL A CA 1
ATOM 899 C C . VAL A 1 118 ? 5.784 -3.075 -10.421 1.00 96.94 118 VAL A C 1
ATOM 901 O O . VAL A 1 118 ? 5.633 -2.494 -9.352 1.00 96.94 118 VAL A O 1
ATOM 904 N N . ALA A 1 119 ? 6.382 -4.263 -10.490 1.00 97.56 119 ALA A N 1
ATOM 905 C CA . ALA A 1 119 ? 6.920 -4.940 -9.316 1.00 97.56 119 ALA A CA 1
ATOM 906 C C . ALA A 1 119 ? 8.003 -4.105 -8.615 1.00 97.56 119 ALA A C 1
ATOM 908 O O . ALA A 1 119 ? 7.995 -3.990 -7.389 1.00 97.56 119 ALA A O 1
ATOM 909 N N . SER A 1 120 ? 8.883 -3.442 -9.373 1.00 96.62 120 SER A N 1
ATOM 910 C CA . SER A 1 120 ? 9.829 -2.467 -8.816 1.00 96.62 120 SER A CA 1
ATOM 911 C C . SER A 1 120 ? 9.108 -1.321 -8.095 1.00 96.62 120 SER A C 1
ATOM 913 O O . SER A 1 120 ? 9.488 -0.978 -6.974 1.00 96.62 120 SER A O 1
ATOM 915 N N . LEU A 1 121 ? 8.020 -0.780 -8.657 1.00 96.94 121 LEU A N 1
ATOM 916 C CA . LEU A 1 121 ? 7.186 0.223 -7.977 1.00 96.94 121 LEU A CA 1
ATOM 917 C C . LEU A 1 121 ? 6.540 -0.323 -6.695 1.00 96.94 121 LEU A C 1
ATOM 919 O O . LEU A 1 121 ? 6.490 0.395 -5.695 1.00 96.94 121 LEU A O 1
ATOM 923 N N . MET A 1 122 ? 6.105 -1.589 -6.677 1.00 97.25 122 MET A N 1
ATOM 924 C CA . MET A 1 122 ? 5.620 -2.251 -5.457 1.00 97.25 122 MET A CA 1
ATOM 925 C C . MET A 1 122 ? 6.717 -2.319 -4.387 1.00 97.25 122 MET A C 1
ATOM 927 O O . MET A 1 122 ? 6.465 -2.027 -3.216 1.00 97.25 122 MET A O 1
ATOM 931 N N . GLY A 1 123 ? 7.947 -2.641 -4.796 1.00 95.31 123 GLY A N 1
ATOM 932 C CA . GLY A 1 123 ? 9.120 -2.667 -3.927 1.00 95.31 123 GLY A CA 1
ATOM 933 C C . GLY A 1 123 ? 9.515 -1.289 -3.393 1.00 95.31 123 GLY A C 1
ATOM 934 O O . GLY A 1 123 ? 9.865 -1.159 -2.217 1.00 95.31 123 GLY A O 1
ATOM 935 N N . ILE A 1 124 ? 9.411 -0.246 -4.219 1.00 93.31 124 ILE A N 1
ATOM 936 C CA . IL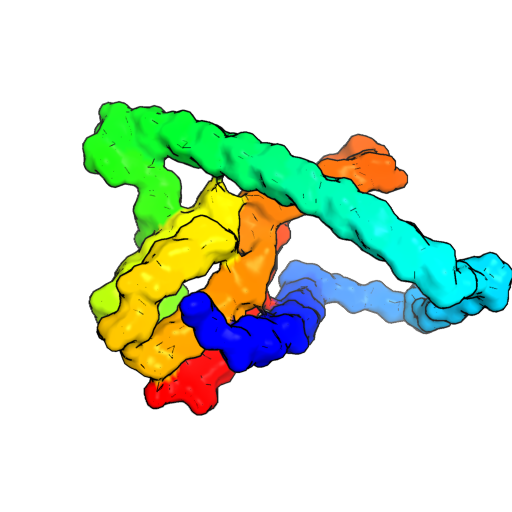E A 1 124 ? 9.589 1.147 -3.788 1.00 93.31 124 ILE A CA 1
ATOM 937 C C . ILE A 1 124 ? 8.518 1.497 -2.757 1.00 93.31 124 ILE A C 1
ATOM 939 O O . ILE A 1 124 ? 8.871 1.886 -1.648 1.00 93.31 124 ILE A O 1
ATOM 943 N N . LYS A 1 125 ? 7.236 1.275 -3.073 1.00 94.12 125 LYS A N 1
ATOM 944 C CA . LYS A 1 125 ? 6.105 1.590 -2.191 1.00 94.12 125 LYS A CA 1
ATOM 945 C C . LYS A 1 125 ? 6.284 1.008 -0.793 1.00 94.12 125 LYS A C 1
ATOM 947 O O . LYS A 1 125 ? 6.195 1.755 0.176 1.00 94.12 125 LYS A O 1
ATOM 952 N N . ILE A 1 126 ? 6.530 -0.301 -0.682 1.00 93.06 126 ILE A N 1
ATOM 953 C CA . ILE A 1 126 ? 6.604 -0.962 0.630 1.00 93.06 126 ILE A CA 1
ATOM 954 C C . ILE A 1 126 ? 7.790 -0.459 1.460 1.00 93.06 126 ILE A C 1
ATOM 956 O O . ILE A 1 126 ? 7.661 -0.309 2.676 1.00 93.06 126 ILE A O 1
ATOM 960 N N . SER A 1 127 ? 8.923 -0.181 0.804 1.00 89.19 127 SER A N 1
ATOM 961 C CA . SER A 1 127 ? 10.180 0.202 1.458 1.00 89.19 127 SER A CA 1
ATOM 962 C C . SER A 1 127 ? 10.213 1.676 1.847 1.00 89.19 127 SER A C 1
ATOM 964 O O . SER A 1 127 ? 10.777 2.028 2.878 1.00 89.19 127 SER A O 1
ATOM 966 N N . THR A 1 128 ? 9.639 2.541 1.009 1.00 86.19 128 THR A N 1
ATOM 967 C CA . THR A 1 128 ? 9.610 3.989 1.214 1.00 86.19 128 THR A CA 1
ATOM 968 C C . THR A 1 128 ? 8.173 4.448 1.459 1.00 86.19 128 THR A C 1
ATOM 970 O O . THR A 1 128 ? 7.720 4.456 2.605 1.00 86.19 128 THR A O 1
ATOM 973 N N . ASN A 1 129 ? 7.465 4.838 0.401 1.00 87.12 129 ASN A N 1
ATOM 974 C CA . ASN A 1 129 ? 6.063 5.231 0.407 1.00 87.12 129 ASN A CA 1
ATOM 975 C C . ASN A 1 129 ? 5.496 5.280 -1.024 1.00 87.12 129 ASN A C 1
ATOM 977 O O . ASN A 1 129 ? 6.216 5.252 -2.028 1.00 87.12 129 ASN A O 1
ATOM 981 N N . GLU A 1 130 ? 4.177 5.395 -1.099 1.00 90.81 130 GLU A N 1
ATOM 982 C CA . GLU A 1 130 ? 3.388 5.516 -2.319 1.00 90.81 130 GLU A CA 1
ATOM 983 C C . GLU A 1 130 ? 3.684 6.781 -3.124 1.00 90.81 130 GLU A C 1
ATOM 985 O O . GLU A 1 130 ? 3.713 6.711 -4.350 1.00 90.81 130 GLU A O 1
ATOM 990 N N . PHE A 1 131 ? 3.962 7.919 -2.482 1.00 86.50 131 PHE A N 1
ATOM 991 C CA . PHE A 1 131 ? 4.250 9.167 -3.194 1.00 86.50 131 PHE A CA 1
ATOM 992 C C . PHE A 1 131 ? 5.548 9.077 -4.004 1.00 86.50 131 PHE A C 1
ATOM 994 O O . PHE A 1 131 ? 5.582 9.513 -5.153 1.00 86.50 131 PHE A O 1
ATOM 1001 N N . VAL A 1 132 ? 6.595 8.456 -3.452 1.00 87.81 132 VAL A N 1
ATOM 1002 C CA . VAL A 1 132 ? 7.868 8.212 -4.147 1.00 87.81 132 VAL A CA 1
ATOM 1003 C C . VAL A 1 132 ? 7.649 7.280 -5.339 1.00 87.81 132 VAL A C 1
ATOM 1005 O O . VAL A 1 132 ? 8.140 7.561 -6.430 1.00 87.81 132 VAL A O 1
ATOM 1008 N N . ALA A 1 133 ? 6.861 6.214 -5.169 1.00 92.69 133 ALA A N 1
ATOM 1009 C CA . ALA A 1 133 ? 6.516 5.315 -6.270 1.00 92.69 133 ALA A CA 1
ATOM 1010 C C . ALA A 1 133 ? 5.681 6.021 -7.361 1.00 92.69 133 ALA A C 1
ATOM 1012 O O . ALA A 1 133 ? 5.950 5.866 -8.550 1.00 92.69 133 ALA A O 1
ATOM 1013 N N . MET A 1 134 ? 4.706 6.853 -6.983 1.00 92.06 134 MET A N 1
ATOM 1014 C CA . MET A 1 134 ? 3.893 7.626 -7.932 1.00 92.06 134 MET A CA 1
ATOM 1015 C C . MET A 1 134 ? 4.711 8.676 -8.695 1.00 92.06 134 MET A C 1
ATOM 1017 O O . MET A 1 134 ? 4.404 8.964 -9.854 1.00 92.06 134 MET A O 1
ATOM 1021 N N . MET A 1 135 ? 5.742 9.257 -8.073 1.00 90.44 135 MET A N 1
ATOM 1022 C CA . MET A 1 135 ? 6.666 10.173 -8.749 1.00 90.44 135 MET A CA 1
ATOM 1023 C C . MET A 1 135 ? 7.449 9.471 -9.860 1.00 90.44 135 MET A C 1
ATOM 1025 O O . MET A 1 135 ? 7.607 10.055 -10.931 1.00 90.44 135 MET A O 1
ATOM 1029 N N . ASP A 1 136 ? 7.895 8.237 -9.623 1.00 91.56 136 ASP A N 1
ATOM 1030 C CA . ASP A 1 136 ? 8.581 7.432 -10.637 1.00 91.56 136 ASP A CA 1
ATOM 1031 C C . ASP A 1 136 ? 7.630 7.035 -11.778 1.00 91.56 136 ASP A C 1
ATOM 1033 O O . ASP A 1 136 ? 7.924 7.285 -12.950 1.00 91.56 136 ASP A O 1
ATOM 1037 N N . LEU A 1 137 ? 6.429 6.549 -11.433 1.00 94.44 137 LEU A N 1
ATOM 1038 C CA . LEU A 1 137 ? 5.386 6.201 -12.402 1.00 94.44 137 LEU A CA 1
ATOM 1039 C C . LEU A 1 137 ? 5.034 7.378 -13.317 1.00 94.44 137 LEU A C 1
ATOM 1041 O O . LEU A 1 137 ? 4.904 7.208 -14.527 1.00 94.44 137 LEU A O 1
ATOM 1045 N N . LYS A 1 138 ? 4.907 8.590 -12.758 1.00 92.88 138 LYS A N 1
ATOM 1046 C CA . LYS A 1 138 ? 4.545 9.808 -13.504 1.00 92.88 138 LYS A CA 1
ATOM 1047 C C . LYS A 1 138 ? 5.445 10.048 -14.720 1.00 92.88 138 LYS A C 1
ATOM 1049 O O . LYS A 1 138 ? 4.963 10.604 -15.707 1.00 92.88 138 LYS A O 1
ATOM 1054 N N . ASN A 1 139 ? 6.714 9.651 -14.651 1.00 89.62 139 ASN A N 1
ATOM 1055 C CA . ASN A 1 139 ? 7.678 9.853 -15.731 1.00 89.62 139 ASN A CA 1
ATOM 1056 C C . ASN A 1 139 ? 7.518 8.844 -16.879 1.00 89.62 139 ASN A C 1
ATOM 1058 O O . ASN A 1 139 ? 7.980 9.128 -17.977 1.00 89.62 139 ASN A O 1
ATOM 1062 N N . HIS A 1 140 ? 6.819 7.728 -16.649 1.00 90.25 140 HIS A N 1
ATOM 1063 C CA . HIS A 1 140 ? 6.662 6.623 -17.602 1.00 90.25 140 HIS A CA 1
ATOM 1064 C C . HIS A 1 140 ? 5.225 6.465 -18.127 1.00 90.25 140 HIS A C 1
ATOM 1066 O O . HIS A 1 140 ? 4.984 5.679 -19.036 1.00 90.25 140 HIS A O 1
ATOM 1072 N N . LEU A 1 141 ? 4.264 7.247 -17.615 1.00 90.19 141 LEU A N 1
ATOM 1073 C CA . LEU A 1 141 ? 2.837 7.140 -17.967 1.00 90.19 141 LEU A CA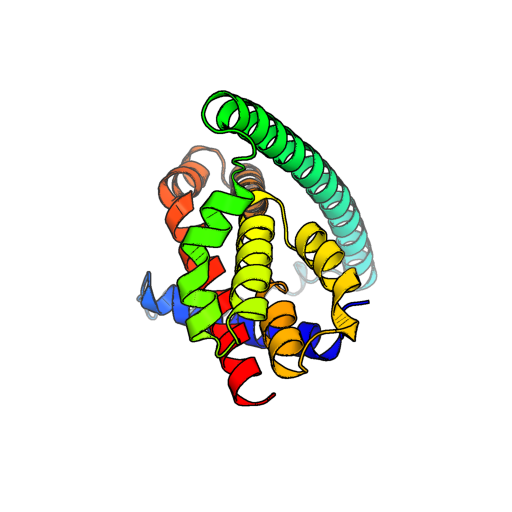 1
ATOM 1074 C C . LEU A 1 141 ? 2.537 7.175 -19.474 1.00 90.19 141 LEU A C 1
ATOM 1076 O O . LEU A 1 141 ? 1.538 6.609 -19.895 1.00 90.19 141 LEU A O 1
ATOM 1080 N N . LYS A 1 142 ? 3.340 7.879 -20.282 1.00 87.38 142 LYS A N 1
ATOM 1081 C CA . LYS A 1 142 ? 3.071 8.041 -21.722 1.00 87.38 142 LYS A CA 1
ATOM 1082 C C . LYS A 1 142 ? 3.378 6.790 -22.542 1.00 87.38 142 LYS A C 1
ATOM 1084 O O . LYS A 1 142 ? 2.810 6.639 -23.617 1.00 87.38 142 LYS A O 1
ATOM 1089 N N . ASP A 1 143 ? 4.250 5.931 -22.030 1.00 88.69 143 ASP A N 1
ATOM 1090 C CA . ASP A 1 143 ? 4.777 4.774 -22.753 1.00 88.69 143 ASP A CA 1
ATOM 1091 C C . ASP A 1 143 ? 4.085 3.466 -22.329 1.00 88.69 143 ASP A C 1
ATOM 1093 O O . ASP A 1 143 ? 4.459 2.385 -22.774 1.00 88.69 143 ASP A O 1
ATOM 1097 N N . MET A 1 144 ? 3.072 3.560 -21.461 1.00 91.62 144 MET A N 1
ATOM 1098 C CA . MET A 1 144 ? 2.400 2.423 -20.838 1.00 91.62 144 MET A CA 1
ATOM 1099 C C . MET A 1 144 ? 1.008 2.171 -21.404 1.00 91.62 144 MET A C 1
ATOM 1101 O O . MET A 1 144 ? 0.295 3.096 -21.798 1.00 91.62 144 MET A O 1
ATOM 1105 N N . SER A 1 145 ? 0.590 0.904 -21.374 1.00 94.62 145 SER A N 1
ATOM 1106 C CA . SER A 1 145 ? -0.776 0.531 -21.737 1.00 94.62 145 SER A CA 1
ATOM 1107 C C . SER A 1 145 ? -1.806 1.104 -20.744 1.00 94.62 145 SER A C 1
ATOM 1109 O O . SER A 1 145 ? -1.492 1.270 -19.556 1.00 94.62 145 SER A O 1
ATOM 1111 N N . PRO A 1 146 ? -3.050 1.373 -21.184 1.00 95.00 146 PRO A N 1
ATOM 1112 C CA . PRO A 1 146 ? -4.131 1.791 -20.292 1.00 95.00 146 PRO A CA 1
ATOM 1113 C C . PRO A 1 146 ? -4.333 0.835 -19.109 1.00 95.00 146 PRO A C 1
ATOM 1115 O O . PRO A 1 146 ? -4.453 1.305 -17.975 1.00 95.00 146 PRO A O 1
ATOM 1118 N N . HIS A 1 147 ? -4.285 -0.480 -19.355 1.00 96.62 147 HIS A N 1
ATOM 1119 C CA . HIS A 1 147 ? -4.319 -1.514 -18.319 1.00 96.62 147 HIS A CA 1
ATOM 1120 C C . HIS A 1 147 ? -3.232 -1.322 -17.255 1.00 96.62 147 HIS A C 1
ATOM 1122 O O . HIS A 1 147 ? -3.530 -1.222 -16.062 1.00 96.62 147 HIS A O 1
ATOM 1128 N N . THR A 1 148 ? -1.969 -1.210 -17.683 1.00 97.06 148 THR A N 1
ATOM 1129 C CA . THR A 1 148 ? -0.814 -1.053 -16.786 1.00 97.06 148 THR A CA 1
ATOM 11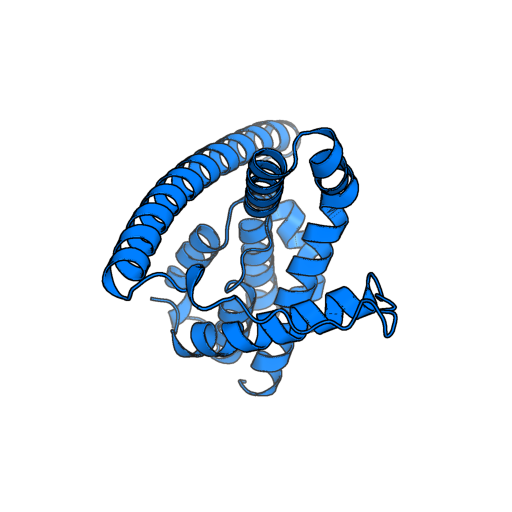30 C C . THR A 1 148 ? -0.964 0.190 -15.920 1.00 97.06 148 THR A C 1
ATOM 1132 O O . THR A 1 148 ? -0.724 0.137 -14.712 1.00 97.06 148 THR A O 1
ATOM 1135 N N . ILE A 1 149 ? -1.406 1.306 -16.505 1.00 96.75 149 ILE A N 1
ATOM 1136 C CA . ILE A 1 149 ? -1.633 2.551 -15.766 1.00 96.75 149 ILE A CA 1
ATOM 1137 C C . ILE A 1 149 ? -2.741 2.360 -14.726 1.00 96.75 149 ILE A C 1
ATOM 1139 O O . ILE A 1 149 ? -2.543 2.723 -13.567 1.00 96.75 149 ILE A O 1
ATOM 1143 N N . ALA A 1 150 ? -3.878 1.775 -15.110 1.00 97.19 150 ALA A N 1
ATOM 1144 C CA . ALA A 1 150 ? -5.018 1.574 -14.219 1.00 97.19 150 ALA A CA 1
ATOM 1145 C C . ALA A 1 150 ? -4.647 0.709 -13.008 1.00 97.19 150 ALA A C 1
ATOM 1147 O O . ALA A 1 150 ? -4.778 1.142 -11.862 1.00 97.19 150 ALA A O 1
ATOM 1148 N N . VAL A 1 151 ? -4.083 -0.473 -13.266 1.00 97.69 151 VAL A N 1
ATOM 1149 C CA . VAL A 1 151 ? -3.638 -1.423 -12.239 1.00 97.69 151 VAL A CA 1
ATOM 1150 C C . VAL A 1 151 ? -2.612 -0.782 -11.307 1.00 97.69 151 VAL A C 1
ATOM 1152 O O . VAL A 1 151 ? -2.744 -0.854 -10.083 1.00 97.69 151 VAL A O 1
ATOM 1155 N N . THR A 1 152 ? -1.596 -0.120 -11.866 1.00 97.06 152 THR A N 1
ATOM 1156 C CA . THR A 1 152 ? -0.492 0.433 -11.071 1.00 97.06 152 THR A CA 1
ATOM 1157 C C . THR A 1 152 ? -0.948 1.607 -10.219 1.00 97.06 152 THR A C 1
ATOM 1159 O O . THR A 1 152 ? -0.626 1.664 -9.034 1.00 97.06 152 THR A O 1
ATOM 1162 N N . VAL A 1 153 ? -1.724 2.541 -10.777 1.00 97.06 153 VAL A N 1
ATOM 1163 C CA . VAL A 1 153 ? -2.218 3.703 -10.023 1.00 97.06 153 VAL A CA 1
ATOM 1164 C C . VAL A 1 153 ? -3.151 3.250 -8.908 1.00 97.06 153 VAL A C 1
ATOM 1166 O O . VAL A 1 153 ? -2.989 3.696 -7.771 1.00 97.06 153 VAL A O 1
ATOM 1169 N N . THR A 1 154 ? -4.076 2.328 -9.184 1.00 97.31 154 THR A N 1
ATOM 1170 C CA . THR A 1 154 ? -4.968 1.780 -8.155 1.00 97.31 154 THR A CA 1
ATOM 1171 C C . THR A 1 154 ? -4.184 1.058 -7.063 1.00 97.31 154 THR A C 1
ATOM 1173 O O . THR A 1 154 ? -4.420 1.312 -5.884 1.00 97.31 154 THR A O 1
ATOM 1176 N N . PHE A 1 155 ? -3.197 0.233 -7.423 1.00 97.56 155 PHE A N 1
ATOM 1177 C CA . PHE A 1 155 ? -2.335 -0.438 -6.450 1.00 97.56 155 PHE A CA 1
ATOM 1178 C C . PHE A 1 155 ? -1.556 0.553 -5.575 1.00 97.56 155 PHE A C 1
ATOM 1180 O O . PHE A 1 155 ? -1.436 0.364 -4.362 1.00 97.56 155 PHE A O 1
ATOM 1187 N N . LEU A 1 156 ? -0.985 1.600 -6.175 1.00 96.62 156 LEU A N 1
ATOM 1188 C CA . LEU A 1 156 ? -0.213 2.610 -5.452 1.00 96.62 156 LEU A CA 1
ATOM 1189 C C . LEU A 1 156 ? -1.102 3.505 -4.584 1.00 96.62 156 LEU A C 1
ATOM 1191 O O . LEU A 1 156 ? -0.609 4.065 -3.612 1.00 96.62 156 LEU A O 1
ATOM 1195 N N . THR A 1 157 ? -2.400 3.607 -4.877 1.00 95.44 157 THR A N 1
ATOM 1196 C CA . THR A 1 157 ? -3.359 4.406 -4.102 1.00 95.44 157 THR A CA 1
ATOM 1197 C C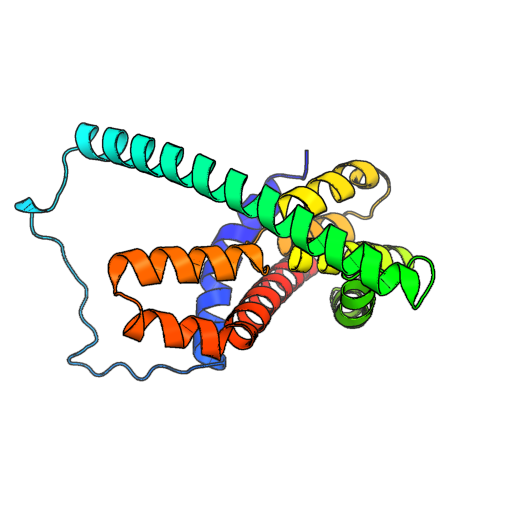 . THR A 1 157 ? -3.750 3.689 -2.808 1.00 95.44 157 THR A C 1
ATOM 1199 O O . THR A 1 157 ? -4.898 3.316 -2.611 1.00 95.44 157 THR A O 1
ATOM 1202 N N . SER A 1 158 ? -2.792 3.459 -1.912 1.00 92.31 158 SER A N 1
ATOM 1203 C CA . SER A 1 158 ? -3.016 3.037 -0.525 1.00 92.31 158 SER A CA 1
ATOM 1204 C C . SER A 1 158 ? -1.733 3.215 0.294 1.00 92.31 158 SER A C 1
ATOM 1206 O O . SER A 1 158 ? -0.631 3.231 -0.256 1.00 92.31 158 SER A O 1
ATOM 1208 N N . PHE A 1 159 ? -1.857 3.273 1.620 1.00 88.31 159 PHE A N 1
ATOM 1209 C CA . PHE A 1 159 ? -0.735 3.509 2.540 1.00 88.31 159 PHE A CA 1
ATOM 1210 C C . PHE A 1 159 ? -0.130 2.212 3.108 1.00 88.31 159 PHE A C 1
ATOM 1212 O O . PHE A 1 159 ? 0.325 2.151 4.242 1.00 88.31 159 PHE A O 1
ATOM 1219 N N . ALA A 1 160 ? -0.131 1.121 2.342 1.00 92.44 160 ALA A N 1
ATOM 1220 C CA . ALA A 1 160 ? 0.471 -0.136 2.792 1.00 92.44 160 ALA A CA 1
ATOM 1221 C C . ALA A 1 160 ? 2.005 -0.107 2.629 1.00 92.44 160 ALA A C 1
ATOM 1223 O O . ALA A 1 160 ? 2.526 -0.427 1.562 1.00 92.44 160 ALA A O 1
ATOM 1224 N N . ASN A 1 161 ? 2.727 0.315 3.672 1.00 91.44 161 ASN A N 1
ATOM 1225 C CA . ASN A 1 161 ? 4.195 0.380 3.715 1.00 91.44 161 ASN A CA 1
ATOM 1226 C C . ASN A 1 161 ? 4.724 0.407 5.165 1.00 91.44 161 ASN A C 1
ATOM 1228 O O . ASN A 1 161 ? 3.953 0.568 6.118 1.00 91.44 161 ASN A O 1
ATOM 1232 N N . PHE A 1 162 ? 6.043 0.258 5.351 1.00 88.44 162 PHE A N 1
ATOM 1233 C CA . PHE A 1 162 ? 6.647 0.265 6.693 1.00 88.44 162 PHE A CA 1
ATOM 1234 C C . PHE A 1 162 ? 6.447 1.589 7.440 1.00 88.44 162 PHE A C 1
ATOM 1236 O O . PHE A 1 162 ? 6.249 1.566 8.657 1.00 88.44 162 PHE A O 1
ATOM 1243 N N . SER A 1 163 ? 6.467 2.723 6.732 1.00 84.75 163 SER A N 1
ATOM 1244 C CA . SER A 1 163 ? 6.296 4.037 7.361 1.00 84.75 163 SER A CA 1
ATOM 1245 C C . SER A 1 163 ? 4.907 4.220 7.966 1.00 84.75 163 SER A C 1
ATOM 1247 O O . SER A 1 163 ? 4.771 4.739 9.073 1.00 84.75 163 SER A O 1
ATOM 1249 N N . THR A 1 164 ? 3.882 3.675 7.320 1.00 88.06 164 THR A N 1
ATOM 1250 C CA . THR A 1 164 ? 2.501 3.716 7.800 1.00 88.06 164 THR A CA 1
ATOM 1251 C C . THR A 1 164 ? 2.287 2.838 9.018 1.00 88.06 164 THR A C 1
ATOM 1253 O O . THR A 1 164 ? 1.602 3.257 9.946 1.00 88.06 164 THR A O 1
ATOM 1256 N N . VAL A 1 165 ? 2.917 1.664 9.089 1.00 89.12 165 VAL A N 1
ATOM 1257 C CA . VAL A 1 165 ? 2.853 0.850 10.313 1.00 89.12 165 VAL A CA 1
ATOM 1258 C C . VAL A 1 165 ? 3.507 1.578 11.490 1.00 89.12 165 VAL A C 1
ATOM 1260 O O . VAL A 1 165 ? 2.962 1.560 12.593 1.00 89.12 165 VAL A O 1
ATOM 1263 N N . GLY A 1 166 ? 4.624 2.275 11.253 1.00 84.81 166 GLY A N 1
ATOM 1264 C CA . GLY A 1 166 ? 5.253 3.144 12.251 1.00 84.81 166 GLY A CA 1
ATOM 1265 C C . GLY A 1 166 ? 4.330 4.273 12.719 1.00 84.81 166 GLY A C 1
ATOM 1266 O O . GLY A 1 166 ? 4.201 4.498 13.923 1.00 84.81 166 GLY A O 1
ATOM 1267 N N . MET A 1 167 ? 3.626 4.930 11.790 1.00 83.31 167 MET A N 1
ATOM 1268 C CA . MET A 1 167 ? 2.617 5.946 12.121 1.00 83.31 167 MET A CA 1
ATOM 1269 C C . MET A 1 167 ? 1.471 5.367 12.957 1.00 83.31 167 MET A C 1
ATOM 1271 O O . MET A 1 167 ? 1.142 5.931 13.997 1.00 83.31 167 MET A O 1
ATOM 1275 N N . ILE A 1 168 ? 0.908 4.220 12.558 1.00 86.69 168 ILE A N 1
ATOM 1276 C CA . ILE A 1 168 ? -0.166 3.541 13.300 1.00 86.69 168 ILE A CA 1
ATOM 1277 C C . ILE A 1 168 ? 0.301 3.199 14.718 1.00 86.69 168 ILE A C 1
ATOM 1279 O O . ILE A 1 168 ? -0.408 3.494 15.677 1.00 86.69 168 ILE A O 1
ATOM 1283 N N . TYR A 1 169 ? 1.505 2.637 14.868 1.00 86.00 169 TYR A N 1
ATOM 1284 C CA . TYR A 1 169 ? 2.092 2.348 16.177 1.00 86.00 169 TYR A CA 1
ATOM 1285 C C . TYR A 1 169 ? 2.227 3.615 17.030 1.00 86.00 169 TYR A C 1
ATOM 1287 O O . TYR A 1 169 ? 1.788 3.630 18.179 1.00 86.00 169 TYR A O 1
ATOM 1295 N N . GLY A 1 170 ? 2.799 4.688 16.473 1.00 80.50 170 GLY A N 1
ATOM 1296 C CA . GLY A 1 170 ? 3.019 5.948 17.184 1.00 80.50 170 GLY A CA 1
ATOM 1297 C C . GLY A 1 170 ? 1.716 6.603 17.641 1.00 80.50 170 GLY A C 1
ATOM 1298 O O . GLY A 1 170 ? 1.587 6.970 18.811 1.00 80.50 170 GLY A O 1
ATOM 1299 N N . THR A 1 171 ? 0.721 6.687 16.755 1.00 80.25 171 THR A N 1
ATOM 1300 C CA . THR A 1 171 ? -0.603 7.223 17.093 1.00 80.25 171 THR A CA 1
ATOM 1301 C C . THR A 1 171 ? -1.293 6.361 18.146 1.00 80.25 171 THR A C 1
ATOM 1303 O O . THR A 1 171 ? -1.759 6.889 19.154 1.00 80.25 171 THR A O 1
ATOM 1306 N N . TYR A 1 172 ? -1.308 5.039 17.976 1.00 82.19 172 TYR A N 1
ATOM 1307 C CA . TYR A 1 172 ? -1.947 4.133 18.930 1.00 82.19 172 TYR A CA 1
ATOM 1308 C C . TYR A 1 172 ? -1.287 4.195 20.314 1.00 82.19 172 TYR A C 1
ATOM 1310 O O . TYR A 1 172 ? -1.982 4.246 21.327 1.00 82.19 172 TYR A O 1
ATOM 1318 N N . ASN A 1 173 ? 0.046 4.279 20.366 1.00 80.25 173 ASN A N 1
ATOM 1319 C CA . ASN A 1 173 ? 0.795 4.459 21.608 1.00 80.25 173 ASN A CA 1
ATOM 1320 C C . ASN A 1 173 ? 0.453 5.783 22.307 1.00 80.25 173 ASN A C 1
ATOM 1322 O O . ASN A 1 173 ? 0.294 5.808 23.523 1.00 80.25 173 ASN A O 1
ATOM 1326 N N . SER A 1 174 ? 0.293 6.873 21.549 1.00 72.75 174 SER A N 1
ATOM 1327 C CA . SER A 1 174 ? -0.045 8.184 22.122 1.00 72.75 174 SER A CA 1
ATOM 1328 C C . SER A 1 174 ? -1.430 8.230 22.777 1.00 72.75 174 SER A C 1
ATOM 1330 O O . SER A 1 174 ? -1.643 9.021 23.690 1.00 72.75 174 SER A O 1
ATOM 1332 N N . ILE A 1 175 ? -2.357 7.376 22.326 1.00 76.88 175 ILE A N 1
ATOM 1333 C CA . ILE A 1 175 ? -3.742 7.336 22.811 1.00 76.88 175 ILE A CA 1
ATOM 1334 C C . ILE A 1 175 ? -3.916 6.284 23.916 1.00 76.88 175 ILE A C 1
ATOM 1336 O O . ILE A 1 175 ? -4.563 6.554 24.923 1.00 76.88 175 ILE A O 1
ATOM 1340 N N . PHE A 1 176 ? -3.345 5.089 23.738 1.00 82.00 176 PHE A N 1
ATOM 1341 C CA . PHE A 1 176 ? -3.630 3.914 24.575 1.00 82.00 176 PHE A CA 1
ATOM 1342 C C . PHE A 1 176 ? -2.430 3.408 25.390 1.00 82.00 176 PHE A C 1
ATOM 1344 O O . PHE A 1 176 ? -2.552 2.411 26.108 1.00 82.00 176 PHE A O 1
ATOM 1351 N N . GLY A 1 177 ? -1.275 4.067 25.277 1.00 81.25 177 GLY A N 1
ATOM 1352 C CA . GLY A 1 177 ? -0.042 3.707 25.974 1.00 81.25 177 GLY A CA 1
ATOM 1353 C C . GLY A 1 177 ? 0.700 2.492 25.398 1.00 81.25 177 GLY A C 1
ATOM 1354 O O . GLY A 1 177 ? 0.257 1.820 24.460 1.00 81.25 177 GLY A O 1
ATOM 1355 N N . GLU A 1 178 ? 1.860 2.204 25.994 1.00 81.50 178 GLU A N 1
ATOM 1356 C CA . GLU A 1 178 ? 2.853 1.253 25.466 1.00 81.50 178 GLU A CA 1
ATOM 1357 C C . GLU A 1 178 ? 2.388 -0.206 25.516 1.00 81.50 178 GLU A C 1
ATOM 1359 O O . GLU A 1 178 ? 2.563 -0.967 24.562 1.00 81.50 178 GLU A O 1
ATOM 1364 N N . ASN A 1 179 ? 1.712 -0.589 26.601 1.00 80.94 179 ASN A N 1
ATOM 1365 C CA . ASN A 1 179 ? 1.208 -1.953 26.770 1.00 80.94 179 ASN A CA 1
ATOM 1366 C C . ASN A 1 179 ? 0.268 -2.341 25.622 1.00 80.94 179 ASN A C 1
ATOM 1368 O O . ASN A 1 179 ? 0.390 -3.430 25.053 1.00 8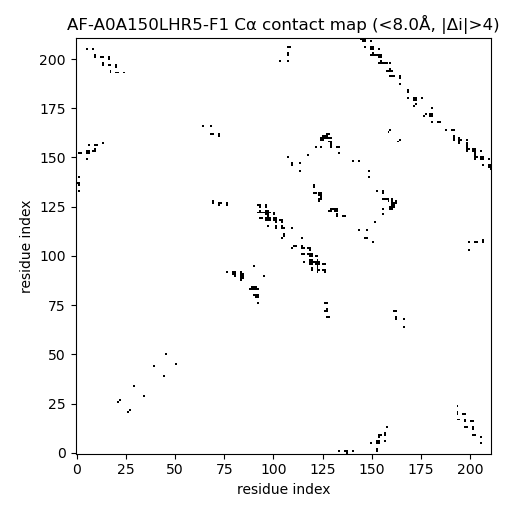0.94 179 ASN A O 1
ATOM 1372 N N . SER A 1 180 ? -0.612 -1.415 25.239 1.00 79.38 180 SER A N 1
ATOM 1373 C CA . SER A 1 180 ? -1.583 -1.600 24.166 1.00 79.38 180 SER A CA 1
ATOM 1374 C C . SER A 1 180 ? -0.911 -1.575 22.790 1.00 79.38 180 SER A C 1
ATOM 1376 O O . SER A 1 180 ? -1.254 -2.386 21.935 1.00 79.38 180 SER A O 1
ATOM 1378 N N . SER A 1 181 ? 0.068 -0.693 22.557 1.00 82.81 181 SER A N 1
ATOM 1379 C CA . SER A 1 181 ? 0.747 -0.576 21.254 1.00 82.81 181 SER A CA 1
ATOM 1380 C C . SER A 1 181 ? 1.694 -1.740 20.947 1.00 82.81 181 SER A C 1
ATOM 1382 O O . SER A 1 181 ? 1.924 -2.052 19.774 1.00 82.81 181 SER A O 1
ATOM 1384 N N . SER A 1 182 ? 2.154 -2.472 21.967 1.00 87.56 182 SER A N 1
ATOM 1385 C CA . SER A 1 182 ? 2.981 -3.675 21.795 1.00 87.56 182 SER A CA 1
ATOM 1386 C C . SER A 1 182 ? 2.347 -4.731 20.873 1.00 87.56 182 SER A C 1
ATOM 1388 O O . SER A 1 182 ? 3.067 -5.467 20.190 1.00 87.56 182 SER A O 1
ATOM 1390 N N . ILE A 1 183 ? 1.009 -4.785 20.785 1.00 88.88 183 ILE A N 1
ATOM 1391 C CA . ILE A 1 183 ? 0.300 -5.699 19.879 1.00 88.88 183 ILE A CA 1
ATOM 1392 C C . ILE A 1 183 ? 0.574 -5.376 18.408 1.00 88.88 183 ILE A C 1
ATOM 1394 O O . ILE A 1 183 ? 0.748 -6.294 17.605 1.00 88.88 183 ILE A O 1
ATOM 1398 N N . ILE A 1 184 ? 0.680 -4.091 18.062 1.00 89.69 184 ILE A N 1
ATOM 1399 C CA . ILE A 1 184 ? 0.991 -3.630 16.707 1.00 89.69 184 ILE A CA 1
ATOM 1400 C C . ILE A 1 184 ? 2.431 -4.006 16.374 1.00 89.69 184 ILE A C 1
ATOM 1402 O O . ILE A 1 184 ? 2.671 -4.619 15.337 1.00 89.69 184 ILE A O 1
ATOM 1406 N N . GLY A 1 185 ? 3.370 -3.733 17.288 1.00 87.38 185 GLY A N 1
ATOM 1407 C CA . GLY A 1 185 ? 4.784 -4.088 17.122 1.00 87.38 185 GLY A CA 1
ATOM 1408 C C . GLY A 1 185 ? 5.000 -5.590 16.906 1.00 87.38 185 GLY A C 1
ATOM 1409 O O . GLY A 1 185 ? 5.789 -5.993 16.055 1.00 87.38 185 GLY A O 1
ATOM 1410 N N . LYS A 1 186 ? 4.235 -6.434 17.609 1.00 90.25 186 LYS A N 1
ATOM 1411 C CA . LYS A 1 186 ? 4.267 -7.892 17.423 1.00 90.25 186 LYS A CA 1
ATOM 1412 C C . LYS A 1 186 ? 3.657 -8.351 16.101 1.00 90.25 186 LYS A C 1
ATOM 1414 O O . LYS A 1 186 ? 4.058 -9.399 15.623 1.00 90.25 186 LYS A O 1
ATOM 1419 N N . ASN A 1 187 ? 2.712 -7.607 15.520 1.00 91.88 187 ASN A N 1
ATOM 1420 C CA . ASN A 1 187 ? 1.945 -8.012 14.334 1.00 91.88 187 ASN A CA 1
ATOM 1421 C C . ASN A 1 187 ? 2.227 -7.142 13.091 1.00 91.88 187 ASN A C 1
ATOM 1423 O O . ASN A 1 187 ? 1.414 -7.114 12.164 1.00 91.88 187 ASN A O 1
ATOM 1427 N N . VAL A 1 188 ? 3.380 -6.464 13.026 1.00 91.25 188 VAL A N 1
ATOM 1428 C CA . VAL A 1 188 ? 3.778 -5.593 11.897 1.00 91.25 188 VAL A CA 1
ATOM 1429 C C . VAL A 1 188 ? 3.613 -6.295 10.546 1.00 91.25 188 VAL A C 1
ATOM 1431 O O . VAL A 1 188 ? 3.031 -5.737 9.619 1.00 91.25 188 VAL A O 1
ATOM 1434 N N . TRP A 1 189 ? 4.062 -7.546 10.435 1.00 89.88 189 TRP A N 1
ATOM 1435 C CA . TRP A 1 189 ? 3.953 -8.328 9.199 1.00 89.88 189 TRP A CA 1
ATOM 1436 C C . TRP A 1 189 ? 2.500 -8.598 8.784 1.00 89.88 189 TRP A C 1
ATOM 1438 O O . TRP A 1 189 ? 2.208 -8.597 7.593 1.00 89.88 189 TRP A O 1
ATOM 1448 N N . LYS A 1 190 ? 1.567 -8.763 9.731 1.00 90.81 190 LYS A N 1
ATOM 1449 C CA . LYS A 1 190 ? 0.140 -8.998 9.443 1.00 90.81 190 LYS A CA 1
ATOM 1450 C C . LYS A 1 190 ? -0.484 -7.731 8.873 1.00 90.81 190 LYS A C 1
ATOM 1452 O O . LYS A 1 190 ? -1.233 -7.806 7.904 1.00 90.81 190 LYS A O 1
ATOM 1457 N N . LEU A 1 191 ? -0.135 -6.572 9.432 1.00 91.62 191 LEU A N 1
ATOM 1458 C CA . LEU A 1 191 ? -0.584 -5.269 8.934 1.00 91.62 191 LEU A CA 1
ATOM 1459 C C . LEU A 1 191 ? -0.049 -4.988 7.526 1.00 91.62 191 LEU A C 1
ATOM 1461 O O . LEU A 1 191 ? -0.798 -4.547 6.660 1.00 91.62 191 LEU A O 1
ATOM 1465 N N . LEU A 1 192 ? 1.222 -5.307 7.266 1.00 91.94 192 LEU A N 1
ATOM 1466 C CA . LEU A 1 192 ? 1.808 -5.138 5.934 1.00 91.94 192 LEU A CA 1
ATOM 1467 C C . LEU A 1 192 ? 1.176 -6.078 4.912 1.00 91.94 192 LEU A C 1
ATOM 1469 O O . LEU A 1 192 ? 0.733 -5.621 3.864 1.00 91.94 192 LEU A O 1
ATOM 1473 N N . VAL A 1 193 ? 1.101 -7.377 5.211 1.00 91.62 193 VAL A N 1
ATOM 1474 C CA . VAL A 1 193 ? 0.537 -8.367 4.283 1.00 91.62 193 VAL A CA 1
ATOM 1475 C C . VAL A 1 193 ? -0.932 -8.068 3.996 1.00 91.62 193 VAL A C 1
ATOM 1477 O O . VAL A 1 193 ? -1.320 -8.068 2.832 1.00 91.62 193 VAL A O 1
ATOM 1480 N N . SER A 1 194 ? -1.733 -7.747 5.018 1.00 93.94 194 SER A N 1
ATOM 1481 C CA . SER A 1 194 ? -3.139 -7.370 4.823 1.00 93.94 194 SER A CA 1
ATOM 1482 C C . SER A 1 194 ? -3.276 -6.105 3.975 1.00 93.94 194 SER A C 1
ATOM 1484 O O . SER A 1 194 ? -3.983 -6.131 2.972 1.00 93.94 194 SER A O 1
ATOM 1486 N N . GLY A 1 195 ? -2.544 -5.031 4.283 1.00 94.62 195 GLY A N 1
ATOM 1487 C CA . GLY A 1 195 ? -2.584 -3.795 3.496 1.00 94.62 195 GLY A CA 1
ATOM 1488 C C . GLY A 1 195 ? -2.125 -3.983 2.044 1.00 94.62 195 GLY A C 1
ATOM 1489 O O . GLY A 1 195 ? -2.725 -3.433 1.113 1.00 94.62 195 GLY A O 1
ATOM 1490 N N . MET A 1 196 ? -1.087 -4.792 1.817 1.00 95.00 196 MET A N 1
ATOM 1491 C CA . MET A 1 196 ? -0.628 -5.117 0.466 1.00 95.00 196 MET A CA 1
ATOM 1492 C C . MET A 1 196 ? -1.659 -5.945 -0.293 1.00 95.00 196 MET A C 1
ATOM 1494 O O . MET A 1 196 ? -1.935 -5.648 -1.453 1.00 95.00 196 MET A O 1
ATOM 1498 N N . ALA A 1 197 ? -2.276 -6.925 0.360 1.00 95.94 197 ALA A N 1
ATOM 1499 C CA . ALA A 1 197 ? -3.326 -7.733 -0.237 1.00 95.94 197 ALA A CA 1
ATOM 1500 C C . ALA A 1 197 ? -4.576 -6.899 -0.576 1.00 95.94 197 ALA A C 1
ATOM 1502 O O . ALA A 1 197 ? -5.152 -7.102 -1.641 1.00 95.94 197 ALA A O 1
ATOM 1503 N N . VAL A 1 198 ? -4.942 -5.899 0.241 1.00 97.19 198 VAL A N 1
ATOM 1504 C CA . VAL A 1 198 ? -6.011 -4.932 -0.094 1.00 97.19 198 VAL A CA 1
ATOM 1505 C C . VAL A 1 198 ? -5.659 -4.178 -1.373 1.00 97.19 198 VAL A C 1
ATOM 1507 O O . VAL A 1 198 ? -6.481 -4.065 -2.277 1.00 97.19 198 VAL A O 1
ATOM 1510 N N . SER A 1 199 ? -4.414 -3.705 -1.472 1.00 97.06 199 SER A N 1
ATOM 1511 C CA . SER A 1 199 ? -3.926 -2.961 -2.640 1.00 97.06 199 SER A CA 1
ATOM 1512 C C . SER A 1 199 ? -3.957 -3.810 -3.913 1.00 97.06 199 SER A C 1
ATOM 1514 O O . SER A 1 199 ? -4.370 -3.333 -4.968 1.00 97.06 199 SER A O 1
ATOM 1516 N N . LEU A 1 200 ? -3.534 -5.074 -3.807 1.00 97.38 200 LEU A N 1
ATOM 1517 C CA . LEU A 1 200 ? -3.576 -6.049 -4.896 1.00 97.38 200 LEU A CA 1
ATOM 1518 C C . LEU A 1 200 ? -5.013 -6.349 -5.321 1.00 97.38 200 LEU A C 1
ATOM 1520 O O . LEU A 1 200 ? -5.301 -6.349 -6.513 1.00 97.38 200 LEU A O 1
ATOM 1524 N N . LEU A 1 201 ? -5.917 -6.558 -4.362 1.00 97.31 201 LEU A N 1
ATOM 1525 C CA . LEU A 1 201 ? -7.322 -6.842 -4.638 1.00 97.31 201 LEU A CA 1
ATOM 1526 C C . LEU A 1 201 ? -8.005 -5.665 -5.344 1.00 97.31 201 LEU A C 1
ATOM 1528 O O . LEU A 1 201 ? -8.679 -5.868 -6.351 1.00 97.31 201 LEU A O 1
ATOM 1532 N N . SER A 1 202 ? -7.779 -4.433 -4.884 1.00 97.50 202 SER A N 1
ATOM 1533 C CA . SER A 1 202 ? -8.305 -3.231 -5.544 1.00 97.50 202 SER A CA 1
ATOM 1534 C C . SER A 1 202 ? -7.774 -3.092 -6.974 1.00 97.50 202 SER A C 1
ATOM 1536 O O . SER A 1 202 ? -8.552 -2.849 -7.895 1.00 97.50 202 SER A O 1
ATOM 1538 N N . ALA A 1 203 ? -6.467 -3.286 -7.174 1.00 97.62 203 ALA A N 1
ATOM 1539 C CA . ALA A 1 203 ? -5.837 -3.201 -8.491 1.00 97.62 203 ALA A CA 1
ATOM 1540 C C . ALA A 1 203 ? -6.339 -4.281 -9.454 1.00 97.62 203 ALA A C 1
ATOM 1542 O O . ALA A 1 203 ? -6.610 -3.986 -10.614 1.00 97.62 203 ALA A O 1
ATOM 1543 N N . MET A 1 204 ? -6.520 -5.507 -8.959 1.00 96.81 204 MET A N 1
ATOM 1544 C CA . MET A 1 204 ? -7.094 -6.612 -9.721 1.00 96.81 204 MET A CA 1
ATOM 1545 C C . MET A 1 204 ? -8.522 -6.290 -10.164 1.00 96.81 204 MET A C 1
ATOM 1547 O O . MET A 1 204 ? -8.838 -6.457 -11.336 1.00 96.81 204 MET A O 1
ATOM 1551 N N . ILE A 1 205 ? -9.370 -5.779 -9.262 1.00 96.56 205 ILE A N 1
ATOM 1552 C CA . ILE A 1 205 ? -10.752 -5.406 -9.600 1.00 96.56 205 ILE A CA 1
ATOM 1553 C C . ILE A 1 205 ? -10.767 -4.347 -10.703 1.00 96.56 205 ILE A C 1
ATOM 1555 O O . ILE A 1 205 ? -11.488 -4.514 -11.679 1.00 96.56 205 ILE A O 1
ATOM 1559 N N . VAL A 1 206 ? -9.961 -3.289 -10.590 1.00 97.12 206 VAL A N 1
ATOM 1560 C CA . VAL A 1 206 ? -9.882 -2.255 -11.637 1.00 97.12 206 VAL A CA 1
ATOM 1561 C C . VAL A 1 206 ? -9.348 -2.828 -12.953 1.00 97.12 206 VAL A C 1
ATOM 1563 O O . VAL A 1 206 ? -9.911 -2.542 -14.009 1.00 97.12 206 VAL A O 1
ATOM 1566 N N . GLY A 1 207 ? -8.320 -3.678 -12.897 1.00 95.81 207 GLY A N 1
ATOM 1567 C CA . GLY A 1 207 ? -7.721 -4.321 -14.069 1.00 95.81 207 GLY A CA 1
ATOM 1568 C C . GLY A 1 207 ? -8.681 -5.217 -14.859 1.00 95.81 207 GLY A C 1
ATOM 1569 O O . GLY A 1 207 ? -8.500 -5.372 -16.061 1.00 95.81 207 GLY A O 1
ATOM 1570 N N . LEU A 1 208 ? -9.735 -5.753 -14.230 1.00 95.56 208 LEU A N 1
ATOM 1571 C CA . LEU A 1 208 ? -10.782 -6.510 -14.933 1.00 95.56 208 LEU A CA 1
ATOM 1572 C C . LEU A 1 208 ? -11.633 -5.640 -15.870 1.00 95.56 208 LEU A C 1
ATOM 1574 O O . LEU A 1 208 ? -12.208 -6.159 -16.824 1.00 95.56 208 LEU A O 1
ATOM 1578 N N . PHE A 1 209 ? -11.739 -4.338 -15.595 1.00 95.62 209 PHE A N 1
ATOM 1579 C CA . PHE A 1 209 ? -12.607 -3.419 -16.340 1.00 95.62 209 PHE A CA 1
ATOM 1580 C C . PHE A 1 209 ? -11.844 -2.477 -17.277 1.00 95.62 209 PHE A C 1
ATOM 1582 O O . PHE A 1 209 ? -12.476 -1.740 -18.034 1.00 95.62 209 PHE A O 1
ATOM 1589 N N . VAL A 1 210 ? -10.510 -2.482 -17.237 1.00 93.69 210 VAL A N 1
ATOM 1590 C CA . VAL A 1 210 ? -9.661 -1.610 -18.057 1.00 93.69 210 VAL A CA 1
ATOM 1591 C C . VAL A 1 210 ? -8.540 -2.434 -18.670 1.00 93.69 210 VAL A C 1
ATOM 1593 O O . VAL A 1 210 ? -7.700 -2.951 -17.936 1.00 93.69 210 VAL A O 1
ATOM 1596 N N . TRP A 1 211 ? -8.524 -2.528 -20.002 1.00 88.00 211 TRP A N 1
ATOM 1597 C CA . TRP A 1 211 ? -7.528 -3.261 -20.783 1.00 88.00 211 TRP A CA 1
ATOM 1598 C C . TRP A 1 211 ? -6.893 -2.354 -21.845 1.00 88.00 211 TRP A C 1
ATOM 1600 O O . TRP A 1 211 ? -7.665 -1.659 -22.542 1.00 88.00 211 TRP A O 1
#

InterPro domains:
  IPR008276 Concentrative nucleoside transporter [PTHR10590] (2-210)
  IPR011657 Concentrative nucleoside transporter C-terminal domain [PF07662] (6-207)

Foldseek 3Di:
DQDVVLLVLLVVLLVVLLVVLCCVVPNDDADPVRPDDDDDDPVPDDDPVVVVVVVVVVVVVVVVLVVVLLVVLVVVQVVQQVVVCVVPNPDGQLQVQLVVCLVLLVVLVDDPVLSSLLSSLVSCPASHHLVVSVVVCVVCVVVDAFLSSSLSSSLSSFGQYPSVLVVVLVVCCVVPNDVRSVVSVVCVVVSNVSRNVSSSSSSSVRSVVTD

Radius of gyration: 19.44 Å; Cα contacts (8 Å, |Δi|>4): 217; chains: 1; bounding box: 55×40×50 Å

Solvent-accessible surface area (backbone atoms only — not comparable to full-atom values): 11193 Å² total; per-residue (Å²): 125,73,70,60,68,36,44,63,56,20,53,63,39,38,57,54,35,42,51,54,49,43,45,70,78,55,67,76,86,74,51,82,86,68,69,66,84,86,73,81,56,77,87,69,58,69,52,74,65,61,45,52,52,50,50,52,55,51,48,54,52,50,52,54,51,52,52,53,44,53,54,51,36,47,51,52,47,51,52,51,24,53,57,41,30,71,80,39,83,84,39,36,65,32,54,54,37,10,60,73,36,26,66,59,28,42,74,56,73,41,56,73,72,56,11,54,52,50,6,35,38,52,9,34,16,36,58,46,33,36,68,64,28,49,58,58,48,53,77,48,58,88,85,51,55,66,24,56,50,42,23,49,46,15,34,44,54,51,76,44,24,58,48,44,53,51,49,53,38,53,54,44,27,76,76,63,34,65,82,61,26,47,59,48,71,76,38,49,67,58,56,43,54,51,38,44,49,23,25,50,52,36,12,42,58,51,31,74,80,36,112

Organism: NCBI:txid46224

Mean predicted aligned error: 5.32 Å

Nearest PDB structures (foldseek):
  5l26-assembly1_A  TM=8.286E-01  e=5.084E-08  Neisseria wadsworthii 9715
  5l26-assembly1_C  TM=8.211E-01  e=1.320E-07  Neisseria wadsworthii 9715
  5l2a-assembly1_B  TM=8.145E-01  e=1.320E-07  Neisseria wadsworthii 9715
  5l24-assembly1_C  TM=8.292E-01  e=1.973E-07  Neisseria wadsworthii 9715
  5u9w-assembly1_C  TM=8.429E-01  e=2.804E-07  Neisseria wadsworthii 9715

pLDDT: mean 90.41, std 5.93, range [72.75, 97.69]